Protein AF-A0A1Q6L3T1-F1 (afdb_monomer_lite)

Structure (mmCIF, N/CA/C/O backbone):
data_AF-A0A1Q6L3T1-F1
#
_entry.id   AF-A0A1Q6L3T1-F1
#
loop_
_atom_site.group_PDB
_atom_site.id
_atom_site.type_symbol
_atom_site.label_atom_id
_atom_site.label_alt_id
_atom_site.label_comp_id
_atom_site.label_asym_id
_atom_site.label_entity_id
_atom_site.label_seq_id
_atom_site.pdbx_PDB_ins_code
_atom_site.Cartn_x
_atom_site.Cartn_y
_atom_site.Cartn_z
_atom_site.occupancy
_atom_site.B_iso_or_equiv
_atom_site.auth_seq_id
_atom_site.auth_comp_id
_atom_site.auth_asym_id
_atom_site.auth_atom_id
_atom_site.pdbx_PDB_model_num
ATOM 1 N N . MET A 1 1 ? 13.552 17.377 24.261 1.00 39.97 1 MET A N 1
ATOM 2 C CA . MET A 1 1 ? 12.127 17.338 23.878 1.00 39.97 1 MET A CA 1
ATOM 3 C C . MET A 1 1 ? 11.742 15.889 23.651 1.00 39.97 1 MET A C 1
ATOM 5 O O . MET A 1 1 ? 12.349 15.270 22.791 1.00 39.97 1 MET A O 1
ATOM 9 N N . ASN A 1 2 ? 10.868 15.356 24.511 1.00 32.88 2 ASN A N 1
ATOM 10 C CA . ASN A 1 2 ? 9.898 14.275 24.272 1.00 32.88 2 ASN A CA 1
ATOM 11 C C . ASN A 1 2 ? 9.244 13.947 25.625 1.00 32.88 2 ASN A C 1
ATOM 13 O O . ASN A 1 2 ? 9.489 12.902 26.222 1.00 32.88 2 ASN A O 1
ATOM 17 N N . ASP A 1 3 ? 8.447 14.890 26.130 1.00 34.06 3 ASP A N 1
ATOM 18 C CA . ASP A 1 3 ? 7.514 14.618 27.222 1.00 34.06 3 ASP A CA 1
ATOM 19 C C . ASP A 1 3 ? 6.283 13.932 26.622 1.00 34.06 3 ASP A C 1
ATOM 21 O O . ASP A 1 3 ? 5.368 14.579 26.117 1.00 34.06 3 ASP A O 1
ATOM 25 N N . CYS A 1 4 ? 6.269 12.598 26.649 1.00 35.50 4 CYS A N 1
ATOM 26 C CA . CYS A 1 4 ? 5.048 11.818 26.461 1.00 35.50 4 CYS A CA 1
ATOM 27 C C . CYS A 1 4 ? 4.290 11.783 27.798 1.00 35.50 4 CYS A C 1
ATOM 29 O O . CYS A 1 4 ? 4.315 10.809 28.550 1.00 35.50 4 CYS A O 1
ATOM 31 N N . THR A 1 5 ? 3.661 12.899 28.153 1.00 49.66 5 THR A N 1
ATOM 32 C CA . THR A 1 5 ? 2.823 13.034 29.348 1.00 49.66 5 THR A CA 1
ATOM 33 C C . THR A 1 5 ? 1.388 12.616 29.036 1.00 49.66 5 THR A C 1
ATOM 35 O O . THR A 1 5 ? 0.494 13.447 28.923 1.00 49.66 5 THR A O 1
ATOM 38 N N . THR A 1 6 ? 1.138 11.309 28.923 1.00 50.22 6 THR A N 1
ATOM 39 C CA . THR A 1 6 ? -0.239 10.765 28.950 1.00 50.22 6 THR A CA 1
ATOM 40 C C . THR A 1 6 ? -0.422 9.522 29.826 1.00 50.22 6 THR A C 1
ATOM 42 O O . THR A 1 6 ? -1.515 8.968 29.864 1.00 50.22 6 THR A O 1
ATOM 45 N N . SER A 1 7 ? 0.564 9.113 30.634 1.00 56.00 7 SER A N 1
ATOM 46 C CA . SER A 1 7 ? 0.325 8.037 31.608 1.00 56.00 7 SER A CA 1
ATOM 47 C C . SER A 1 7 ? -0.492 8.546 32.810 1.00 56.00 7 SER A C 1
ATOM 49 O O . SER A 1 7 ? -0.133 9.519 33.480 1.00 56.00 7 SER A O 1
ATOM 51 N N . LYS A 1 8 ? -1.597 7.865 33.157 1.00 67.81 8 LYS A N 1
ATOM 52 C CA . LYS A 1 8 ? -2.432 8.190 34.345 1.00 67.81 8 LYS A CA 1
ATOM 53 C C . LYS A 1 8 ? -1.781 7.764 35.672 1.00 67.81 8 LYS A C 1
ATOM 55 O O . LYS A 1 8 ? -2.435 7.745 36.721 1.00 67.81 8 LYS A O 1
ATOM 60 N N . LEU A 1 9 ? -0.487 7.444 35.636 1.00 69.38 9 LEU A N 1
ATOM 61 C CA . LEU A 1 9 ? 0.320 6.974 36.761 1.00 69.38 9 LEU A CA 1
ATOM 62 C C . LEU A 1 9 ? 0.444 8.021 37.879 1.00 69.38 9 LEU A C 1
ATOM 64 O O . LEU A 1 9 ? 0.570 7.660 39.046 1.00 69.38 9 LEU A O 1
ATOM 68 N N . THR A 1 10 ? 0.295 9.310 37.562 1.00 61.75 10 THR A N 1
ATOM 69 C CA . THR A 1 10 ? 0.318 10.415 38.541 1.00 61.75 10 THR A CA 1
ATOM 70 C C . THR A 1 10 ? -0.796 10.341 39.593 1.00 61.75 10 THR A C 1
ATOM 72 O O . THR A 1 10 ? -0.673 10.943 40.655 1.00 61.75 10 THR A O 1
ATOM 75 N N . ARG A 1 11 ? -1.875 9.582 39.345 1.00 64.12 11 ARG A N 1
ATOM 76 C CA . ARG A 1 11 ? -3.012 9.407 40.273 1.00 64.12 11 ARG A CA 1
ATOM 77 C C . ARG A 1 11 ? -2.989 8.077 41.040 1.00 64.12 11 ARG A C 1
ATOM 79 O O . ARG A 1 11 ? -4.003 7.684 41.628 1.00 64.12 11 ARG A O 1
ATOM 86 N N . VAL A 1 12 ? -1.882 7.338 41.005 1.00 76.00 12 VAL A N 1
ATOM 87 C CA . VAL A 1 12 ? -1.786 6.001 41.608 1.00 76.00 12 VAL A CA 1
ATOM 88 C C . VAL A 1 12 ? -1.219 6.088 43.021 1.00 76.00 12 VAL A C 1
ATOM 90 O O . VAL A 1 12 ? -0.082 6.491 43.226 1.00 76.00 12 VAL A O 1
ATOM 93 N N . THR A 1 13 ? -2.012 5.672 44.010 1.00 81.44 13 THR A N 1
ATOM 94 C CA . THR A 1 13 ? -1.587 5.582 45.414 1.00 81.44 13 THR A CA 1
ATOM 95 C C . THR A 1 13 ? -1.329 4.134 45.821 1.00 81.44 13 THR A C 1
ATOM 97 O O . THR A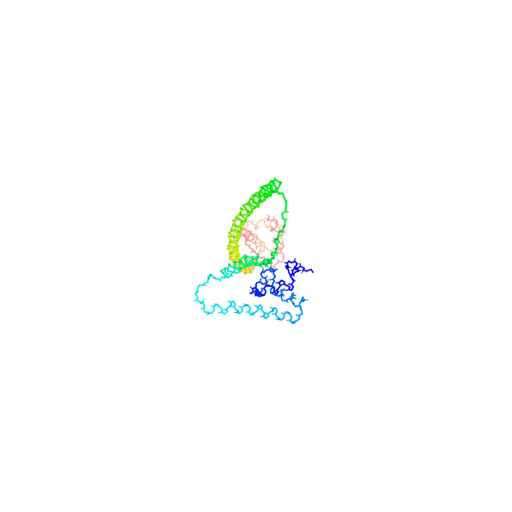 1 13 ? -1.941 3.206 45.283 1.00 81.44 13 THR A O 1
ATOM 100 N N . GLY A 1 14 ? -0.484 3.927 46.837 1.00 82.25 14 GLY A N 1
ATOM 101 C CA . GLY A 1 14 ? -0.230 2.595 47.398 1.00 82.25 14 GLY A CA 1
ATOM 102 C C . GLY A 1 14 ? -1.505 1.874 47.833 1.00 82.25 14 GLY A C 1
ATOM 103 O O . GLY A 1 14 ? -1.699 0.712 47.491 1.00 82.25 14 GLY A O 1
ATOM 104 N N . LYS A 1 15 ? -2.450 2.596 48.454 1.00 85.31 15 LYS A N 1
ATOM 105 C CA . LYS A 1 15 ? -3.770 2.058 48.823 1.00 85.31 15 LYS A CA 1
ATOM 106 C C . LYS A 1 15 ? -4.527 1.515 47.608 1.00 85.31 15 LYS A C 1
ATOM 108 O O . LYS A 1 15 ? -5.103 0.433 47.686 1.00 85.31 15 LYS A O 1
ATOM 113 N N . LYS A 1 16 ? -4.502 2.229 46.478 1.00 85.25 16 LYS A N 1
ATOM 114 C CA . LYS A 1 16 ? -5.166 1.806 45.237 1.00 85.25 16 LYS A CA 1
ATOM 115 C C . LYS A 1 16 ? -4.536 0.533 44.666 1.00 85.25 16 LYS A C 1
ATOM 117 O O . LYS A 1 16 ? -5.273 -0.364 44.262 1.00 85.25 16 LYS A O 1
ATOM 122 N N . ILE A 1 17 ? -3.205 0.426 44.685 1.00 88.75 17 ILE A N 1
ATOM 123 C CA . ILE A 1 17 ? -2.492 -0.789 44.261 1.00 88.75 17 ILE A CA 1
ATOM 124 C C . ILE A 1 17 ? -2.818 -1.962 45.190 1.00 88.75 17 ILE A C 1
ATOM 126 O O . ILE A 1 17 ? -3.236 -3.010 44.706 1.00 88.75 17 ILE A O 1
ATOM 130 N N . SER A 1 18 ? -2.718 -1.787 46.511 1.00 87.81 18 SER A N 1
ATOM 131 C CA . SER A 1 18 ? -3.000 -2.855 47.480 1.00 87.81 18 SER A CA 1
ATOM 132 C C . SER A 1 18 ? -4.433 -3.375 47.380 1.00 87.81 18 SER A C 1
ATOM 134 O O . SER A 1 18 ? -4.664 -4.579 47.428 1.00 87.81 18 SER A O 1
ATOM 136 N N . VAL A 1 19 ? -5.407 -2.477 47.219 1.00 88.81 19 VAL A N 1
ATOM 137 C CA . VAL A 1 19 ? -6.813 -2.852 47.038 1.00 88.81 19 VAL A CA 1
ATOM 138 C C . VAL A 1 19 ? -6.989 -3.661 45.749 1.00 88.81 19 VAL A C 1
ATOM 140 O O . VAL A 1 19 ? -7.585 -4.732 45.777 1.00 88.81 19 VAL A O 1
ATOM 143 N N . LYS A 1 20 ? -6.407 -3.216 44.632 1.00 90.12 20 LYS A N 1
ATOM 144 C CA . LYS A 1 20 ? -6.489 -3.931 43.349 1.00 90.12 20 LYS A CA 1
ATOM 145 C C . LYS A 1 20 ? -5.790 -5.294 43.367 1.00 90.12 20 LYS A C 1
ATOM 147 O O . LYS A 1 20 ? -6.338 -6.259 42.841 1.00 90.12 20 LYS A O 1
ATOM 152 N N . LEU A 1 21 ? -4.638 -5.412 44.030 1.00 91.50 21 LEU A N 1
ATOM 153 C CA . LEU A 1 21 ? -3.951 -6.695 44.225 1.00 91.50 21 LEU A CA 1
ATOM 154 C C . LEU A 1 21 ? -4.793 -7.687 45.034 1.00 91.50 21 LEU A C 1
ATOM 156 O O . LEU A 1 21 ? -4.869 -8.858 44.657 1.00 91.50 21 LEU A O 1
ATOM 160 N N . LYS A 1 22 ? -5.485 -7.224 46.088 1.00 88.50 22 LYS A N 1
ATOM 161 C CA . LYS A 1 22 ? -6.448 -8.050 46.842 1.00 88.50 22 LYS A CA 1
ATOM 162 C C . LYS A 1 22 ? -7.592 -8.555 45.959 1.00 88.50 22 LYS A C 1
ATOM 164 O O . LYS A 1 22 ? -8.031 -9.685 46.136 1.00 88.50 22 LYS A O 1
ATOM 169 N N . TYR A 1 23 ? -8.016 -7.760 44.977 1.00 83.00 23 TYR A N 1
ATOM 170 C CA . TYR A 1 23 ? -9.011 -8.144 43.968 1.00 83.00 23 TYR A CA 1
ATOM 171 C C . TYR A 1 23 ? -8.445 -8.980 42.807 1.00 83.00 23 TYR A C 1
ATOM 173 O O . TYR A 1 23 ? -9.116 -9.170 41.795 1.00 83.00 23 TYR A O 1
ATOM 181 N N . GLY A 1 24 ? -7.222 -9.501 42.922 1.00 88.12 24 GLY A N 1
ATOM 182 C CA . GLY A 1 24 ? -6.673 -10.423 41.931 1.00 88.12 24 GLY A CA 1
ATOM 183 C C . GLY A 1 24 ? -6.074 -9.749 40.696 1.00 88.12 24 GLY A C 1
ATOM 184 O O . GLY A 1 24 ? -5.924 -10.413 39.666 1.00 88.12 24 GLY A O 1
ATOM 185 N N . TYR A 1 25 ? -5.746 -8.453 40.760 1.00 91.00 25 TYR A N 1
ATOM 186 C CA . TYR A 1 25 ? -5.086 -7.772 39.645 1.00 91.00 25 TYR A CA 1
ATOM 187 C C . TYR A 1 25 ? -3.700 -8.362 39.378 1.00 91.00 25 TYR A C 1
ATOM 189 O O . TYR A 1 25 ? -2.929 -8.652 40.298 1.00 91.00 25 TYR A O 1
ATOM 197 N N . THR A 1 26 ? -3.406 -8.518 38.093 1.00 93.25 26 THR A N 1
ATOM 198 C CA . THR A 1 26 ? -2.096 -8.852 37.530 1.00 93.25 26 THR A CA 1
ATOM 199 C C . THR A 1 26 ? -1.415 -7.592 37.001 1.00 93.25 26 THR A C 1
ATOM 201 O O . THR A 1 26 ? -2.032 -6.528 36.928 1.00 93.25 26 THR A O 1
ATOM 204 N N . ILE A 1 27 ? -0.148 -7.703 36.598 1.00 89.75 27 ILE A N 1
ATOM 205 C CA . ILE A 1 27 ? 0.574 -6.590 35.966 1.00 89.75 27 ILE A CA 1
ATOM 206 C C . ILE A 1 27 ? -0.158 -6.100 34.707 1.00 89.75 27 ILE A C 1
ATOM 208 O O . ILE A 1 27 ? -0.346 -4.897 34.551 1.00 89.75 27 ILE A O 1
ATOM 212 N N . ASP A 1 28 ? -0.677 -7.010 33.881 1.00 88.25 28 ASP A N 1
ATOM 213 C CA . ASP A 1 28 ? -1.420 -6.664 32.660 1.00 88.25 28 ASP A CA 1
ATOM 214 C C . ASP A 1 28 ? -2.729 -5.911 32.951 1.00 88.25 28 ASP A C 1
ATOM 216 O O . ASP A 1 28 ? -3.162 -5.064 32.165 1.00 88.25 28 ASP A O 1
ATOM 220 N N . ASP A 1 29 ? -3.363 -6.198 34.093 1.00 90.12 29 ASP A N 1
ATOM 221 C CA . ASP A 1 29 ? -4.570 -5.494 34.533 1.00 90.12 29 ASP A CA 1
ATOM 222 C C . ASP A 1 29 ? -4.242 -4.046 34.942 1.00 90.12 29 ASP A C 1
ATOM 224 O O . ASP A 1 29 ? -5.009 -3.129 34.650 1.00 90.12 29 ASP A O 1
ATOM 228 N N . PHE A 1 30 ? -3.088 -3.819 35.578 1.00 90.19 30 PHE A N 1
ATOM 229 C CA . PHE A 1 30 ? -2.628 -2.475 35.940 1.00 90.19 30 PHE A CA 1
ATOM 230 C C . PHE A 1 30 ? -2.185 -1.649 34.731 1.00 90.19 30 PHE A C 1
ATOM 232 O O . PHE A 1 30 ? -2.569 -0.487 34.630 1.00 90.19 30 PHE A O 1
ATOM 239 N N . ILE A 1 31 ? -1.439 -2.257 33.807 1.00 88.81 31 ILE A N 1
ATOM 240 C CA . ILE A 1 31 ? -1.033 -1.655 32.525 1.00 88.81 31 ILE A CA 1
ATOM 241 C C . ILE A 1 31 ? -2.266 -1.127 31.784 1.00 88.81 31 ILE A C 1
ATOM 243 O O . ILE A 1 31 ? -2.305 0.030 31.371 1.00 88.81 31 ILE A O 1
ATOM 247 N N . ARG A 1 32 ? -3.318 -1.950 31.700 1.00 86.75 32 ARG A N 1
ATOM 248 C CA . ARG A 1 32 ? -4.580 -1.605 31.035 1.00 86.75 32 ARG A CA 1
ATOM 249 C C . ARG A 1 32 ? -5.375 -0.521 31.760 1.00 86.75 32 ARG A C 1
ATOM 251 O O . ARG A 1 32 ? -5.971 0.327 31.109 1.00 86.75 32 ARG A O 1
ATOM 258 N N . ASP A 1 33 ? -5.430 -0.566 33.089 1.00 86.00 33 ASP A N 1
ATOM 259 C CA . ASP A 1 33 ? -6.200 0.400 33.884 1.00 86.00 33 ASP A CA 1
ATOM 260 C C . ASP A 1 33 ? -5.548 1.788 33.929 1.00 86.00 33 ASP A C 1
ATOM 262 O O . ASP A 1 33 ? -6.247 2.802 34.000 1.00 86.00 33 ASP A O 1
ATOM 266 N N . PHE A 1 34 ? -4.215 1.841 33.888 1.00 85.50 34 PHE A N 1
ATOM 267 C CA . PHE A 1 34 ? -3.455 3.090 33.940 1.00 85.50 34 PHE A CA 1
ATOM 268 C C . PHE A 1 34 ? -3.005 3.611 32.581 1.00 85.50 34 PHE A C 1
ATOM 270 O O . PHE A 1 34 ? -2.439 4.704 32.541 1.00 85.50 34 PHE A O 1
ATOM 277 N N . ASP A 1 35 ? -3.317 2.877 31.511 1.00 83.38 35 ASP A N 1
ATOM 278 C CA . ASP A 1 35 ? -2.999 3.235 30.129 1.00 83.38 35 ASP A CA 1
ATOM 279 C C . ASP A 1 35 ? -1.508 3.569 29.981 1.00 83.38 35 ASP A C 1
ATOM 281 O O . ASP A 1 35 ? -1.106 4.688 29.674 1.00 83.38 35 ASP A O 1
ATOM 285 N N . CYS A 1 36 ? -0.675 2.602 30.362 1.00 83.62 36 CYS A N 1
ATOM 286 C CA . CYS A 1 36 ? 0.779 2.731 30.367 1.00 83.62 36 CYS A CA 1
ATOM 287 C C . CYS A 1 36 ? 1.423 1.434 29.895 1.00 83.62 36 CYS A C 1
ATOM 289 O O . CYS A 1 36 ? 0.805 0.372 29.942 1.00 83.62 36 CYS A O 1
ATOM 291 N N . THR A 1 37 ? 2.673 1.510 29.461 1.00 86.19 37 THR A N 1
ATOM 292 C CA . THR A 1 37 ? 3.472 0.330 29.121 1.00 86.19 37 THR A CA 1
ATOM 293 C C . THR A 1 37 ? 3.928 -0.414 30.377 1.00 86.19 37 THR A C 1
ATOM 295 O O . THR A 1 37 ? 3.929 0.115 31.495 1.00 86.19 37 THR A O 1
ATOM 298 N N . LYS A 1 38 ? 4.356 -1.669 30.205 1.00 85.56 38 LYS A N 1
ATOM 299 C CA . LYS A 1 38 ? 4.911 -2.467 31.304 1.00 85.56 38 LYS A CA 1
ATOM 300 C C . LYS A 1 38 ? 6.144 -1.791 31.895 1.00 85.56 38 LYS A C 1
ATOM 302 O O . LYS A 1 38 ? 6.285 -1.716 33.112 1.00 85.56 38 LYS A O 1
ATOM 307 N N . GLU A 1 39 ? 7.010 -1.270 31.040 1.00 84.94 39 GLU A N 1
ATOM 308 C CA . GLU A 1 39 ? 8.256 -0.606 31.405 1.00 84.94 39 GLU A CA 1
ATOM 309 C C . GLU A 1 39 ? 7.982 0.663 32.220 1.00 84.94 39 GLU A C 1
ATOM 311 O O . GLU A 1 39 ? 8.628 0.889 33.245 1.00 84.94 39 GLU A O 1
ATOM 316 N N . GLU A 1 40 ? 6.993 1.462 31.815 1.00 85.62 40 GLU A N 1
ATOM 317 C CA . GLU A 1 40 ? 6.557 2.651 32.556 1.00 85.62 40 GLU A CA 1
ATOM 318 C C . GLU A 1 40 ? 5.966 2.294 33.918 1.00 85.62 40 GLU A C 1
ATOM 320 O O . GLU A 1 40 ? 6.313 2.924 34.919 1.00 85.62 40 GLU A O 1
ATOM 325 N N . PHE A 1 41 ? 5.123 1.260 33.987 1.00 88.81 41 PHE A N 1
ATOM 326 C CA . PHE A 1 41 ? 4.536 0.813 35.248 1.00 88.81 41 PHE A CA 1
ATOM 327 C C . PHE A 1 41 ? 5.603 0.306 36.225 1.00 88.81 41 PHE A C 1
ATOM 329 O O . PHE A 1 41 ? 5.600 0.675 37.400 1.00 88.81 41 PHE A O 1
ATOM 336 N N . ILE A 1 42 ? 6.564 -0.490 35.750 1.00 88.31 42 ILE A N 1
ATOM 337 C CA . ILE A 1 42 ? 7.663 -0.994 36.581 1.00 88.31 42 ILE A CA 1
ATOM 338 C C . ILE A 1 42 ? 8.558 0.152 37.064 1.00 88.31 42 ILE A C 1
ATOM 340 O O . ILE A 1 42 ? 8.844 0.225 38.261 1.00 88.31 42 ILE A O 1
ATOM 344 N N . LYS A 1 43 ? 8.940 1.085 36.180 1.00 88.06 43 LYS A N 1
ATOM 345 C CA . LYS A 1 43 ? 9.704 2.285 36.566 1.00 88.06 43 LYS A CA 1
ATOM 346 C C . LYS A 1 43 ? 8.948 3.129 37.593 1.00 88.06 43 LYS A C 1
ATOM 348 O O . LYS A 1 43 ? 9.548 3.609 38.554 1.00 88.06 43 LYS A O 1
ATOM 353 N N . PHE A 1 44 ? 7.632 3.279 37.435 1.00 88.56 44 PHE A N 1
ATOM 354 C CA . PHE A 1 44 ? 6.787 3.968 38.407 1.00 88.56 44 PHE A CA 1
ATOM 355 C C . PHE A 1 44 ? 6.817 3.277 39.772 1.00 88.56 44 PHE A C 1
ATOM 357 O O . PHE A 1 44 ? 7.021 3.951 40.784 1.00 88.56 44 PHE A O 1
ATOM 364 N N . LEU A 1 45 ? 6.659 1.952 39.819 1.00 88.56 45 LEU A N 1
ATOM 365 C CA . LEU A 1 45 ? 6.675 1.224 41.085 1.00 88.56 45 LEU A CA 1
ATOM 366 C C . LEU A 1 45 ? 8.045 1.310 41.775 1.00 88.56 45 LEU A C 1
ATOM 368 O O . LEU A 1 45 ? 8.096 1.527 42.981 1.00 88.56 45 LEU A O 1
ATOM 372 N N . GLN A 1 46 ? 9.144 1.203 41.023 1.00 88.12 46 GLN A N 1
ATOM 373 C CA . GLN A 1 46 ? 10.504 1.347 41.559 1.00 88.12 46 GLN A CA 1
ATOM 374 C C . GLN A 1 46 ? 10.770 2.745 42.126 1.00 88.12 46 GLN A C 1
ATOM 376 O O . GLN A 1 46 ? 11.464 2.879 43.129 1.00 88.12 46 GLN A O 1
ATOM 381 N N . LYS A 1 47 ? 10.220 3.786 41.490 1.00 87.75 47 LYS A N 1
ATOM 382 C CA . LYS A 1 47 ? 10.410 5.180 41.907 1.00 87.75 47 LYS A CA 1
ATOM 383 C C . LYS A 1 47 ? 9.564 5.565 43.126 1.00 87.75 47 LYS A C 1
ATOM 385 O O . LYS A 1 47 ? 9.988 6.415 43.900 1.00 87.75 47 LYS A O 1
ATOM 390 N N . ASN A 1 48 ? 8.370 4.987 43.277 1.00 85.88 48 ASN A N 1
ATOM 391 C CA . ASN A 1 48 ? 7.374 5.444 44.259 1.00 85.88 48 ASN A CA 1
ATOM 392 C C . ASN A 1 48 ? 7.176 4.500 45.455 1.00 85.88 48 ASN A C 1
ATOM 394 O O . ASN A 1 48 ? 6.473 4.863 46.396 1.00 85.88 48 ASN A O 1
ATOM 398 N N . PHE A 1 49 ? 7.759 3.299 45.436 1.00 87.94 49 PHE A N 1
ATOM 399 C CA . PHE A 1 49 ? 7.630 2.322 46.516 1.00 87.94 49 PHE A CA 1
ATOM 400 C C . PHE A 1 49 ? 8.996 1.862 47.008 1.00 87.94 49 PHE A C 1
ATOM 402 O O . PHE A 1 49 ? 9.929 1.675 46.232 1.00 87.94 49 PHE A O 1
ATOM 409 N N . GLU A 1 50 ? 9.091 1.613 48.313 1.00 89.50 50 GLU A N 1
ATOM 410 C CA . GLU A 1 50 ? 10.267 0.984 48.905 1.00 89.50 50 GLU A CA 1
ATOM 411 C C . GLU A 1 50 ? 10.500 -0.407 48.292 1.00 89.50 50 GLU A C 1
ATOM 413 O O . GLU A 1 50 ? 9.546 -1.117 47.962 1.00 89.50 50 GLU A O 1
ATOM 418 N N . LYS A 1 51 ? 11.764 -0.832 48.174 1.00 86.75 51 LYS A N 1
ATOM 419 C CA . LYS A 1 51 ? 12.172 -2.091 47.525 1.00 86.75 51 LYS A CA 1
ATOM 420 C C . LYS A 1 51 ? 11.404 -3.317 48.044 1.00 86.75 51 LYS A C 1
ATOM 422 O O . LYS A 1 51 ? 11.026 -4.187 47.262 1.00 86.75 51 LYS A O 1
ATOM 427 N N . THR A 1 52 ? 11.139 -3.370 49.347 1.00 86.75 52 THR A N 1
ATOM 428 C CA . THR A 1 52 ? 10.340 -4.414 50.012 1.00 86.75 52 THR A CA 1
ATOM 429 C C . THR A 1 52 ? 8.889 -4.428 49.518 1.00 86.75 52 THR A C 1
ATOM 431 O O . THR A 1 52 ? 8.372 -5.473 49.116 1.00 86.75 52 THR A O 1
ATOM 434 N N . SER A 1 53 ? 8.248 -3.260 49.472 1.00 85.00 53 SER A N 1
ATOM 435 C CA . SER A 1 53 ? 6.874 -3.071 48.995 1.00 85.00 53 SER A CA 1
ATOM 436 C C . SER A 1 53 ? 6.741 -3.303 47.488 1.00 85.00 53 SER A C 1
ATOM 438 O O . SER A 1 53 ? 5.817 -3.987 47.056 1.00 85.00 53 SER A O 1
ATOM 440 N N . TYR A 1 54 ? 7.691 -2.806 46.694 1.00 89.19 54 TYR A N 1
ATOM 441 C CA . TYR A 1 54 ? 7.800 -3.056 45.256 1.00 89.19 54 TYR A CA 1
ATOM 442 C C . TYR A 1 54 ? 7.841 -4.560 44.948 1.00 89.19 54 TYR A C 1
ATOM 444 O O . TYR A 1 54 ? 7.019 -5.068 44.184 1.00 89.19 54 TYR A O 1
ATOM 452 N N . ASN A 1 55 ? 8.742 -5.294 45.607 1.00 89.00 55 ASN A N 1
ATOM 453 C CA . ASN A 1 55 ? 8.871 -6.737 45.415 1.00 89.00 55 ASN A CA 1
ATOM 454 C C . ASN A 1 55 ? 7.600 -7.484 45.833 1.00 89.00 55 ASN A C 1
ATOM 456 O O . ASN A 1 55 ? 7.184 -8.419 45.151 1.00 89.00 55 ASN A O 1
ATOM 460 N N . ARG A 1 56 ? 6.948 -7.053 46.920 1.00 90.44 56 ARG A N 1
ATOM 461 C CA . ARG A 1 56 ? 5.673 -7.628 47.363 1.00 90.44 56 ARG A CA 1
ATOM 462 C C . ARG A 1 56 ? 4.559 -7.414 46.339 1.00 90.44 56 ARG A C 1
ATOM 464 O O . ARG A 1 56 ? 3.824 -8.355 46.058 1.00 90.44 56 ARG A O 1
ATOM 471 N N . ILE A 1 57 ? 4.454 -6.211 45.773 1.00 91.19 57 ILE A N 1
ATOM 472 C CA . ILE A 1 57 ? 3.475 -5.874 44.729 1.00 91.19 57 ILE A CA 1
ATOM 473 C C . ILE A 1 57 ? 3.663 -6.783 43.512 1.00 91.19 57 ILE A C 1
ATOM 475 O O . ILE A 1 57 ? 2.693 -7.370 43.032 1.00 91.19 57 ILE A O 1
ATOM 479 N N . LEU A 1 58 ? 4.905 -6.958 43.049 1.00 91.88 58 LEU A N 1
ATOM 480 C CA . LEU A 1 58 ? 5.204 -7.855 41.932 1.00 91.88 58 LEU A CA 1
ATOM 481 C C . LEU A 1 58 ? 4.897 -9.316 42.265 1.00 91.88 58 LEU A C 1
ATOM 483 O O . LEU A 1 58 ? 4.273 -10.005 41.462 1.00 91.88 58 LEU A O 1
ATOM 487 N N . ALA A 1 59 ? 5.284 -9.785 43.452 1.00 90.94 59 ALA A N 1
ATOM 488 C CA . ALA A 1 59 ? 5.035 -11.157 43.878 1.00 90.94 59 ALA A CA 1
ATOM 489 C C . ALA A 1 59 ? 3.533 -11.464 44.016 1.00 90.94 59 ALA A C 1
ATOM 491 O O . ALA A 1 59 ? 3.089 -12.539 43.615 1.00 90.94 59 ALA A O 1
ATOM 492 N N . GLU A 1 60 ? 2.733 -10.534 44.550 1.00 92.12 60 GLU A N 1
ATOM 493 C CA . GLU A 1 60 ? 1.273 -10.677 44.623 1.00 92.12 60 GLU A CA 1
ATOM 494 C C . GLU A 1 60 ? 0.632 -10.646 43.230 1.00 92.12 60 GLU A C 1
ATOM 496 O O . GLU A 1 60 ? -0.211 -11.497 42.938 1.00 92.12 60 GLU A O 1
ATOM 501 N N . ALA A 1 61 ? 1.061 -9.741 42.346 1.00 91.31 61 ALA A N 1
ATOM 502 C CA . ALA A 1 61 ? 0.568 -9.680 40.970 1.00 91.31 61 ALA A CA 1
ATOM 503 C C . ALA A 1 61 ? 0.898 -10.962 40.183 1.00 91.31 61 ALA A C 1
ATOM 505 O O . ALA A 1 61 ? 0.046 -11.488 39.465 1.00 91.31 61 ALA A O 1
ATOM 506 N N . GLU A 1 62 ? 2.099 -11.508 40.369 1.00 91.00 62 GLU A N 1
ATOM 507 C CA . GLU A 1 62 ? 2.540 -12.767 39.764 1.00 91.00 62 GLU A CA 1
ATOM 508 C C . GLU A 1 62 ? 1.789 -13.970 40.351 1.00 91.00 62 GLU A C 1
ATOM 510 O O . GLU A 1 62 ? 1.356 -14.870 39.631 1.00 91.00 62 GLU A O 1
ATOM 515 N N . LYS A 1 63 ? 1.547 -13.979 41.668 1.00 91.88 63 LYS A N 1
ATOM 516 C CA . LYS A 1 63 ? 0.705 -14.993 42.319 1.00 91.88 63 LYS A CA 1
ATOM 517 C C . LYS A 1 63 ? -0.718 -14.963 41.761 1.00 91.88 63 LYS A C 1
ATOM 519 O O . LYS A 1 63 ? -1.302 -16.022 41.533 1.00 91.88 63 LYS A O 1
ATOM 524 N N . ASN A 1 64 ? -1.265 -13.776 41.511 1.00 92.25 64 ASN A N 1
ATOM 525 C CA . ASN A 1 64 ? -2.572 -13.604 40.882 1.00 92.25 64 ASN A CA 1
ATOM 526 C C . ASN A 1 64 ? -2.570 -14.089 39.426 1.00 92.25 64 ASN A C 1
ATOM 528 O O . ASN A 1 64 ? -3.503 -14.781 39.019 1.00 92.25 64 ASN A O 1
ATOM 532 N N . TYR A 1 65 ? -1.506 -13.811 38.670 1.00 90.62 65 TYR A N 1
ATOM 533 C CA . TYR A 1 65 ? -1.331 -14.302 37.302 1.00 90.62 65 TYR A CA 1
ATOM 534 C C . TYR A 1 65 ? -1.301 -15.835 37.255 1.00 90.62 65 TYR A C 1
ATOM 536 O O . TYR A 1 65 ? -2.068 -16.459 36.518 1.00 90.62 65 TYR A O 1
ATOM 544 N N . LYS A 1 66 ? -0.499 -16.460 38.125 1.00 87.69 66 LYS A N 1
ATOM 545 C CA . LYS A 1 66 ? -0.424 -17.921 38.256 1.00 87.69 66 LYS A CA 1
ATOM 546 C C . LYS A 1 66 ? -1.761 -18.530 38.666 1.00 87.69 66 LYS A C 1
ATOM 548 O O . LYS A 1 66 ? -2.173 -19.510 38.062 1.00 87.69 66 LYS A O 1
ATOM 553 N N . LYS A 1 67 ? -2.491 -17.940 39.619 1.00 87.00 67 LYS A N 1
ATOM 554 C CA . LYS A 1 67 ? -3.846 -18.401 39.984 1.00 87.00 67 LYS A CA 1
ATOM 555 C C . LYS A 1 67 ? -4.821 -18.329 38.804 1.00 87.00 67 LYS A C 1
ATOM 557 O O . LYS A 1 67 ? -5.577 -19.272 38.588 1.00 87.00 67 LYS A O 1
ATOM 562 N N . LYS A 1 68 ? -4.776 -17.250 38.011 1.00 82.62 68 LYS A N 1
ATOM 563 C CA . LYS A 1 68 ? -5.608 -17.097 36.804 1.00 82.62 68 LYS A CA 1
ATOM 564 C C . LYS A 1 68 ? -5.253 -18.113 35.709 1.00 82.62 68 LYS A C 1
ATOM 566 O O . LYS A 1 68 ? -6.145 -18.540 34.983 1.00 82.62 68 LYS A O 1
ATOM 571 N N . ASN A 1 69 ? -3.987 -18.521 35.592 1.00 73.00 69 ASN A N 1
ATOM 572 C CA . ASN A 1 69 ? -3.534 -19.444 34.544 1.00 73.00 69 ASN A CA 1
ATOM 573 C C . ASN A 1 69 ? -3.488 -20.926 34.960 1.00 73.00 69 ASN A C 1
ATOM 575 O O . ASN A 1 69 ? -3.691 -21.785 34.107 1.00 73.00 69 ASN A O 1
ATOM 579 N N . CYS A 1 70 ? -3.302 -21.269 36.238 1.00 61.47 70 CYS A N 1
ATOM 580 C CA . CYS A 1 70 ? -3.411 -22.657 36.708 1.00 61.47 70 CYS A CA 1
ATOM 581 C C . CYS A 1 70 ? -4.847 -23.184 36.573 1.00 61.47 70 CYS A C 1
ATOM 583 O O . CYS A 1 70 ? -5.033 -24.323 36.157 1.00 61.47 70 CYS A O 1
ATOM 585 N N . ASN A 1 71 ? -5.855 -22.328 36.775 1.00 53.88 71 ASN A N 1
ATOM 586 C CA . ASN A 1 71 ? -7.258 -22.670 36.516 1.00 53.88 71 ASN A CA 1
ATOM 587 C C . ASN A 1 71 ? -7.576 -22.891 35.021 1.00 53.88 71 ASN A C 1
ATOM 589 O O . ASN A 1 71 ? -8.645 -23.401 34.703 1.00 53.88 71 ASN A O 1
ATOM 593 N N . LYS A 1 72 ? -6.668 -22.540 34.095 1.00 48.94 72 LYS A N 1
ATOM 594 C CA . LYS A 1 72 ? -6.826 -22.831 32.659 1.00 48.94 72 LYS A CA 1
ATOM 595 C C . LYS A 1 72 ? -6.314 -24.218 32.260 1.00 48.94 72 LYS A C 1
ATOM 597 O O . LYS A 1 72 ? -6.762 -24.736 31.245 1.00 48.94 72 LYS A O 1
ATOM 602 N N . LYS A 1 73 ? -5.407 -24.844 33.026 1.00 41.50 73 LYS A N 1
ATOM 603 C CA . LYS A 1 73 ? -4.837 -26.162 32.667 1.00 41.50 73 LYS A CA 1
ATOM 604 C C . LYS A 1 73 ? -5.745 -27.354 33.000 1.00 41.50 73 LYS A C 1
ATOM 606 O O . LYS A 1 73 ? -5.568 -28.402 32.397 1.00 41.50 73 LYS A O 1
ATOM 611 N N . SER A 1 74 ? -6.732 -27.199 33.884 1.00 37.59 74 SER A N 1
ATOM 612 C CA . SER A 1 74 ? -7.760 -28.221 34.165 1.00 37.59 74 SER A CA 1
ATOM 613 C C . SER A 1 74 ? -9.083 -27.994 33.419 1.00 37.59 74 SER A C 1
ATOM 615 O O . SER A 1 74 ? -10.043 -28.721 33.640 1.00 37.59 74 SER A O 1
ATOM 617 N N . SER A 1 75 ? -9.146 -26.985 32.546 1.00 35.44 75 SER A N 1
ATOM 618 C CA . SER A 1 75 ? -10.355 -26.572 31.823 1.00 35.44 75 SER A CA 1
ATOM 619 C C . SER A 1 75 ? -10.017 -26.255 30.365 1.00 35.44 75 SER A C 1
ATOM 621 O O . SER A 1 75 ? -10.317 -25.176 29.853 1.00 35.44 75 SER A O 1
ATOM 623 N N . SER A 1 76 ? -9.362 -27.191 29.675 1.00 33.22 76 SER A N 1
ATOM 624 C CA . SER A 1 76 ? -9.297 -27.185 28.212 1.00 33.22 76 SER A CA 1
ATOM 625 C C . SER A 1 76 ? -10.654 -27.628 27.662 1.00 33.22 76 SER A C 1
ATOM 627 O O . SER A 1 76 ? -10.810 -28.785 27.302 1.00 33.22 76 SER A O 1
ATOM 629 N N . LEU A 1 77 ? -11.640 -26.735 27.731 1.00 35.59 77 LEU A N 1
ATOM 630 C CA . LEU A 1 77 ? -12.928 -26.682 27.027 1.00 35.59 77 LEU A CA 1
ATOM 631 C C . LEU A 1 77 ? -13.705 -25.533 27.706 1.00 35.59 77 LEU A C 1
ATOM 633 O O . LEU A 1 77 ? -13.782 -25.486 28.930 1.00 35.59 77 LEU A O 1
ATOM 637 N N . ILE A 1 78 ? -14.267 -24.614 26.912 1.00 33.41 78 ILE A N 1
ATOM 638 C CA . ILE A 1 78 ? -15.016 -23.396 27.307 1.00 33.41 78 ILE A CA 1
ATOM 639 C C . ILE A 1 78 ? -14.141 -22.141 27.546 1.00 33.41 78 ILE A C 1
ATOM 641 O O . ILE A 1 78 ? -13.832 -21.720 28.662 1.00 33.41 78 ILE A O 1
ATOM 645 N N . SER A 1 79 ? -13.804 -21.478 26.436 1.00 41.34 79 SER A N 1
ATOM 646 C CA . SER A 1 79 ? -13.371 -20.077 26.374 1.00 41.34 79 SER A CA 1
ATOM 647 C C . SER A 1 79 ? -14.587 -19.157 26.539 1.00 41.34 79 SER A C 1
ATOM 649 O O . SER A 1 79 ? -15.091 -18.630 25.554 1.00 41.34 79 SER A O 1
ATOM 651 N N . GLU A 1 80 ? -15.076 -18.972 27.768 1.00 34.97 80 GLU A N 1
ATOM 652 C CA . GLU A 1 80 ? -16.192 -18.045 28.023 1.00 34.97 80 GLU A CA 1
ATOM 653 C C . GLU A 1 80 ? -16.370 -17.680 29.512 1.00 34.97 80 GLU A C 1
ATOM 655 O O . GLU A 1 80 ? -17.480 -17.645 30.005 1.00 34.97 80 GLU A O 1
ATOM 660 N N . ASN A 1 81 ? -15.307 -17.436 30.297 1.00 36.84 81 ASN A N 1
ATOM 661 C CA . ASN A 1 81 ? -15.484 -17.249 31.756 1.00 36.84 81 ASN A CA 1
ATOM 662 C C . ASN A 1 81 ? -14.512 -16.265 32.445 1.00 36.84 81 ASN A C 1
ATOM 664 O O . ASN A 1 81 ? -13.935 -16.574 33.484 1.00 36.84 81 ASN A O 1
ATOM 668 N N . SER A 1 82 ? -14.352 -15.039 31.924 1.00 39.25 82 SER A N 1
ATOM 669 C CA . SER A 1 82 ? -13.797 -13.920 32.727 1.00 39.25 82 SER A CA 1
ATOM 670 C C . SER A 1 82 ? -14.824 -12.851 33.117 1.00 39.25 82 SER A C 1
ATOM 672 O O . SER A 1 82 ? -14.478 -11.930 33.847 1.00 39.25 82 SER A O 1
ATOM 674 N N . VAL A 1 83 ? -16.072 -12.967 32.647 1.00 41.47 83 VAL A N 1
ATOM 675 C CA . VAL A 1 83 ? -17.173 -12.037 32.966 1.00 41.47 83 VAL A CA 1
ATOM 676 C C . VAL A 1 83 ? -18.035 -12.575 34.121 1.00 41.47 83 VAL A C 1
ATOM 678 O O . VAL A 1 83 ? -18.520 -11.808 34.950 1.00 41.47 83 VAL A O 1
ATOM 681 N N . TYR A 1 84 ? -18.128 -13.902 34.276 1.00 38.44 84 TYR A N 1
ATOM 682 C CA . TYR A 1 84 ? -18.877 -14.537 35.369 1.00 38.44 84 TYR A CA 1
ATOM 683 C C . TYR A 1 84 ? -18.291 -14.265 36.764 1.00 38.44 84 TYR A C 1
ATOM 685 O O . TYR A 1 84 ? -19.035 -14.131 37.737 1.00 38.44 84 TYR A O 1
ATOM 693 N N . THR A 1 85 ? -16.968 -14.139 36.885 1.00 37.62 85 THR A N 1
ATOM 694 C CA . THR A 1 85 ? -16.302 -13.898 38.175 1.00 37.62 85 THR A CA 1
ATOM 695 C C . THR A 1 85 ? -16.484 -12.465 38.666 1.00 37.62 85 THR A C 1
ATOM 697 O O . THR A 1 85 ? -16.608 -12.254 39.869 1.00 37.62 85 THR A O 1
ATOM 700 N N . GLU A 1 86 ? -16.565 -11.491 37.756 1.00 39.12 86 GLU A N 1
ATOM 701 C CA . GLU A 1 86 ? -16.818 -10.083 38.087 1.00 39.12 86 GLU A CA 1
ATOM 702 C C . GLU A 1 86 ? -18.294 -9.864 38.464 1.00 39.12 86 GLU A C 1
ATOM 704 O O . GLU A 1 86 ? -18.592 -9.172 39.438 1.00 39.12 86 GLU A O 1
ATOM 709 N N . ASN A 1 87 ? -19.215 -10.560 37.786 1.00 40.00 87 ASN A N 1
ATOM 710 C CA . ASN A 1 87 ? -20.641 -10.542 38.116 1.00 40.00 87 ASN A CA 1
ATOM 711 C C . ASN A 1 87 ? -20.926 -11.176 39.492 1.00 40.00 87 ASN A C 1
ATOM 713 O O . ASN A 1 87 ? -21.703 -10.618 40.266 1.00 40.00 87 ASN A O 1
ATOM 717 N N . LYS A 1 88 ? -20.251 -12.274 39.871 1.00 38.50 88 LYS A N 1
ATOM 718 C CA . LYS A 1 88 ? -20.420 -12.887 41.206 1.00 38.50 88 LYS A CA 1
ATOM 719 C C . LYS A 1 88 ? -19.881 -11.999 42.337 1.00 38.50 88 LYS A C 1
ATOM 721 O O . LYS A 1 88 ? -20.530 -11.898 43.371 1.00 38.50 88 LYS A O 1
ATOM 726 N N . LEU A 1 89 ? -18.757 -11.308 42.117 1.00 41.91 89 LEU A N 1
ATOM 727 C CA . LEU A 1 89 ? -18.129 -10.424 43.111 1.00 41.91 89 LEU A CA 1
ATOM 728 C C . LEU A 1 89 ? -18.912 -9.121 43.333 1.00 41.91 89 LEU A C 1
ATOM 730 O O . LEU A 1 89 ? -19.005 -8.645 44.462 1.00 41.91 89 LEU A O 1
ATOM 734 N N . ILE A 1 90 ? -19.511 -8.554 42.282 1.00 44.34 90 ILE A N 1
ATOM 735 C CA . ILE A 1 90 ? -20.331 -7.341 42.406 1.00 44.34 90 ILE A CA 1
ATOM 736 C C . ILE A 1 90 ? -21.669 -7.659 43.086 1.00 44.34 90 ILE A C 1
ATOM 738 O O . ILE A 1 90 ? -22.119 -6.874 43.914 1.00 44.34 90 ILE A O 1
ATOM 742 N N . THR A 1 91 ? -22.270 -8.823 42.821 1.00 41.53 91 THR A N 1
ATOM 743 C CA . THR A 1 91 ? -23.518 -9.227 43.497 1.00 41.53 91 THR A CA 1
ATOM 744 C C . THR A 1 91 ? -23.299 -9.405 45.008 1.00 41.53 91 THR A C 1
ATOM 746 O O . THR A 1 91 ? -24.065 -8.870 45.801 1.00 41.53 91 THR A O 1
ATOM 749 N N . THR A 1 92 ? -22.185 -10.024 45.424 1.00 44.19 92 THR A N 1
ATOM 750 C CA . THR A 1 92 ? -21.859 -10.223 46.851 1.00 44.19 92 THR A CA 1
ATOM 751 C C . THR A 1 92 ? -21.535 -8.930 47.608 1.00 44.19 92 THR A C 1
ATOM 753 O O . THR A 1 92 ? -21.864 -8.816 48.781 1.00 44.19 92 THR A O 1
ATOM 756 N N . VAL A 1 93 ? -20.934 -7.926 46.955 1.00 44.53 93 VAL A N 1
ATOM 757 C CA . VAL A 1 93 ? -20.569 -6.650 47.611 1.00 44.53 93 VAL A CA 1
ATOM 758 C C . VAL A 1 93 ? -21.795 -5.779 47.920 1.00 44.53 93 VAL A C 1
ATOM 760 O O . VAL A 1 93 ? -21.745 -4.958 48.833 1.00 44.53 93 VAL A O 1
ATOM 763 N N . PHE A 1 94 ? -22.898 -5.946 47.184 1.00 43.66 94 PHE A N 1
ATOM 764 C CA . PHE A 1 94 ? -24.115 -5.154 47.388 1.00 43.66 94 PHE A CA 1
ATOM 765 C C . PHE A 1 94 ? -25.164 -5.824 48.287 1.00 43.66 94 PHE A C 1
ATOM 767 O O . PHE A 1 94 ? -26.013 -5.103 48.809 1.00 43.66 94 PHE A O 1
ATOM 774 N N . ASP A 1 95 ? -25.091 -7.141 48.499 1.00 36.97 95 ASP A N 1
ATOM 775 C CA . ASP A 1 95 ? -25.966 -7.863 49.437 1.00 36.97 95 ASP A CA 1
ATOM 776 C C . ASP A 1 95 ? -25.427 -7.838 50.885 1.00 36.97 95 ASP A C 1
ATOM 778 O O . ASP A 1 95 ? -26.212 -7.743 51.827 1.00 36.97 95 ASP A O 1
ATOM 782 N N . ASP A 1 96 ? -24.102 -7.780 51.088 1.00 36.72 96 ASP A N 1
ATOM 783 C CA . ASP A 1 96 ? -23.474 -7.675 52.426 1.00 36.72 96 ASP A CA 1
ATOM 784 C C . ASP A 1 96 ? -23.798 -6.363 53.173 1.00 36.72 96 ASP A C 1
ATOM 786 O O . ASP A 1 96 ? -23.625 -6.262 54.390 1.00 36.72 96 ASP A O 1
ATOM 790 N N . VAL A 1 97 ? -24.295 -5.343 52.465 1.00 37.47 97 VAL A N 1
ATOM 791 C CA . VAL A 1 97 ? -24.729 -4.069 53.064 1.00 37.47 97 VAL A CA 1
ATOM 792 C C . VAL A 1 97 ? -26.092 -4.206 53.762 1.00 37.47 97 VAL A C 1
ATOM 794 O O . VAL A 1 97 ? -26.418 -3.385 54.615 1.00 37.47 97 VAL A O 1
ATOM 797 N N . LEU A 1 98 ? -26.871 -5.257 53.470 1.00 37.91 98 LEU A N 1
ATOM 798 C CA . LEU A 1 98 ? -28.230 -5.426 53.997 1.00 37.91 98 LEU A CA 1
ATOM 799 C C . LEU A 1 98 ? -28.301 -6.108 55.381 1.00 37.91 98 LEU A C 1
ATOM 801 O O . LEU A 1 98 ? -29.334 -6.029 56.034 1.00 37.91 98 LEU A O 1
ATOM 805 N N . VAL A 1 99 ? -27.234 -6.772 55.846 1.00 38.56 99 VAL A N 1
ATOM 806 C CA . VAL A 1 99 ? -27.306 -7.695 57.006 1.00 38.56 99 VAL A CA 1
ATOM 807 C C . VAL A 1 99 ? -26.867 -7.061 58.341 1.00 38.56 99 VAL A C 1
ATOM 809 O O . VAL A 1 99 ? -27.089 -7.633 59.401 1.00 38.56 99 VAL A O 1
ATOM 812 N N . LYS A 1 100 ? -26.276 -5.857 58.349 1.00 35.34 100 LYS A N 1
ATOM 813 C CA . LYS A 1 100 ? -25.612 -5.299 59.552 1.00 35.34 100 LYS A CA 1
ATOM 814 C C . LYS A 1 100 ? -26.415 -4.324 60.428 1.00 35.34 100 LYS A C 1
ATOM 816 O O . LYS A 1 100 ? -25.829 -3.779 61.356 1.00 35.34 100 LYS A O 1
ATOM 821 N N . GLN A 1 101 ? -27.703 -4.077 60.179 1.00 38.59 101 GLN A N 1
ATOM 822 C CA . GLN A 1 101 ? -28.454 -3.024 60.900 1.00 38.59 101 GLN A CA 1
ATOM 823 C C . GLN A 1 101 ? -29.614 -3.497 61.791 1.00 38.59 101 GLN A C 1
ATOM 825 O O . GLN A 1 101 ? -30.452 -2.684 62.166 1.00 38.59 101 GLN A O 1
ATOM 830 N N . GLN A 1 102 ? -29.675 -4.770 62.185 1.00 35.12 102 GLN A N 1
ATOM 831 C CA . GLN A 1 102 ? -30.716 -5.236 63.111 1.00 35.12 102 GLN A CA 1
ATOM 832 C C . GLN A 1 102 ? -30.147 -6.109 64.224 1.00 35.12 102 GLN A C 1
ATOM 834 O O . GLN A 1 102 ? -30.199 -7.329 64.151 1.00 35.12 102 GLN A O 1
ATOM 839 N N . SER A 1 103 ? -29.627 -5.465 65.264 1.00 34.38 103 SER A N 1
ATOM 840 C CA . SER A 1 103 ? -29.681 -5.979 66.635 1.00 34.38 103 SER A CA 1
ATOM 841 C C . SER A 1 103 ? -29.082 -4.930 67.559 1.00 34.38 103 SER A C 1
ATOM 843 O O . SER A 1 103 ? -27.869 -4.756 67.539 1.00 34.38 103 SER A O 1
ATOM 845 N N . GLU A 1 104 ? -29.924 -4.229 68.315 1.00 32.94 104 GLU A N 1
ATOM 846 C CA . GLU A 1 104 ? -29.663 -3.824 69.703 1.00 32.94 104 GLU A CA 1
ATOM 847 C C . GLU A 1 104 ? -30.825 -2.956 70.200 1.00 32.94 104 GLU A C 1
ATOM 849 O O . GLU A 1 104 ? -30.871 -1.749 69.978 1.00 32.94 104 GLU A O 1
ATOM 854 N N . THR A 1 105 ? -31.754 -3.583 70.917 1.00 29.41 105 THR A N 1
ATOM 855 C CA . THR A 1 105 ? -32.490 -2.901 71.983 1.00 29.41 105 THR A CA 1
ATOM 856 C C . THR A 1 105 ? -32.697 -3.901 73.109 1.00 29.41 105 THR A C 1
ATOM 858 O O . THR A 1 105 ? -33.379 -4.910 72.944 1.00 29.41 105 THR A O 1
ATOM 861 N N . GLN A 1 106 ? -32.004 -3.650 74.219 1.00 31.53 106 GLN A N 1
ATOM 862 C CA . GLN A 1 106 ? -32.150 -4.376 75.472 1.00 31.53 106 GLN A CA 1
ATOM 863 C C . GLN A 1 106 ? -33.425 -3.926 76.182 1.00 31.53 106 GLN A C 1
ATOM 865 O O . GLN A 1 106 ? -33.666 -2.729 76.339 1.00 31.53 106 GLN A O 1
ATOM 870 N N . ASP A 1 107 ? -34.181 -4.913 76.648 1.00 33.25 107 ASP A N 1
ATOM 871 C CA . ASP A 1 107 ? -35.190 -4.767 77.685 1.00 33.25 107 ASP A CA 1
ATOM 872 C C . ASP A 1 107 ? -34.560 -4.265 78.988 1.00 33.25 107 ASP A C 1
ATOM 874 O O . ASP A 1 107 ? -33.505 -4.746 79.411 1.00 33.25 107 ASP A O 1
ATOM 878 N N . ASN A 1 108 ? -35.261 -3.366 79.676 1.00 31.42 108 ASN A N 1
ATOM 879 C CA . ASN A 1 108 ? -35.229 -3.361 81.130 1.00 31.42 108 ASN A CA 1
ATOM 880 C C . ASN A 1 108 ? -36.581 -2.907 81.688 1.00 31.42 108 ASN A C 1
ATOM 882 O O . ASN A 1 108 ? -37.044 -1.793 81.448 1.00 31.42 108 ASN A O 1
ATOM 886 N N . VAL A 1 109 ? -37.197 -3.828 82.421 1.00 36.22 109 VAL A N 1
ATOM 887 C CA . VAL A 1 109 ? -38.424 -3.678 83.200 1.00 36.22 109 VAL A CA 1
ATOM 888 C C . VAL A 1 109 ? -38.056 -3.166 84.590 1.00 36.22 109 VAL A C 1
ATOM 890 O O . VAL A 1 109 ? -37.074 -3.622 85.171 1.00 36.22 109 VAL A O 1
ATOM 893 N N . SER A 1 110 ? -38.873 -2.284 85.162 1.00 31.47 110 SER A N 1
ATOM 894 C CA . SER A 1 110 ? -39.088 -2.210 86.613 1.00 31.47 110 SER A CA 1
ATOM 895 C C . SER A 1 110 ? -40.468 -1.622 86.889 1.00 31.47 110 SER A C 1
ATOM 897 O O . SER A 1 110 ? -40.812 -0.547 86.400 1.00 31.47 110 SER A O 1
ATOM 899 N N . GLU A 1 111 ? -41.254 -2.400 87.626 1.00 39.16 111 GLU A N 1
ATOM 900 C CA . GLU A 1 111 ? -42.553 -2.057 88.196 1.00 39.16 111 GLU A CA 1
ATOM 901 C C . GLU A 1 111 ? -42.400 -1.082 89.372 1.00 39.16 111 GLU A C 1
ATOM 903 O O . GLU A 1 111 ? -41.426 -1.178 90.111 1.00 39.16 111 GLU A O 1
ATOM 908 N N . GLU A 1 112 ? -43.396 -0.214 89.583 1.00 31.27 112 GLU A N 1
ATOM 909 C CA . GLU A 1 112 ? -44.076 -0.047 90.882 1.00 31.27 112 GLU A CA 1
ATOM 910 C C . GLU A 1 112 ? -45.332 0.848 90.731 1.00 31.27 112 GLU A C 1
ATOM 912 O O . GLU A 1 112 ? -45.311 1.909 90.106 1.00 31.27 112 GLU A O 1
ATOM 917 N N . GLN A 1 113 ? -46.452 0.367 91.276 1.00 35.56 113 GLN A N 1
ATOM 918 C CA . GLN A 1 113 ? -47.775 1.007 91.416 1.00 35.56 113 GLN A CA 1
ATOM 919 C C . GLN A 1 113 ? -47.941 1.574 92.860 1.00 35.56 113 GLN A C 1
ATOM 921 O O . GLN A 1 113 ? -47.093 1.296 93.702 1.00 35.56 113 GLN A O 1
ATOM 926 N N . PRO A 1 114 ? -49.091 2.157 93.273 1.00 53.53 114 PRO A N 1
ATOM 927 C CA . PRO A 1 114 ? -49.790 3.347 92.771 1.00 53.53 114 PRO A CA 1
ATOM 928 C C . PRO A 1 114 ? -50.194 4.287 93.949 1.00 53.53 114 PRO A C 1
ATOM 930 O O . PRO A 1 114 ? -50.040 3.942 95.118 1.00 53.53 114 PRO A O 1
ATOM 933 N N . SER A 1 115 ? -50.828 5.436 93.686 1.00 32.66 115 SER A N 1
ATOM 934 C CA . SER A 1 115 ? -51.798 5.996 94.651 1.00 32.66 115 SER A CA 1
ATOM 935 C C . SER A 1 115 ? -52.798 6.942 93.986 1.00 32.66 115 SER A C 1
ATOM 937 O O . SER A 1 115 ? -52.424 7.864 93.263 1.00 32.66 115 SER A O 1
ATOM 939 N N . GLU A 1 116 ? -54.071 6.657 94.252 1.00 43.41 116 GLU A N 1
ATOM 940 C CA . GLU A 1 116 ? -55.307 7.255 93.746 1.00 43.41 116 GLU A CA 1
ATOM 941 C C . GLU A 1 116 ? -55.455 8.741 94.085 1.00 43.41 116 GLU A C 1
ATOM 943 O O . GLU A 1 116 ? -55.176 9.133 95.211 1.00 43.41 116 GLU A O 1
ATOM 948 N N . THR A 1 117 ? -55.996 9.541 93.157 1.00 39.44 117 THR A N 1
ATOM 949 C CA . THR A 1 117 ? -57.157 10.441 93.353 1.00 39.44 117 THR A CA 1
ATOM 950 C C . THR A 1 117 ? -57.549 11.023 91.977 1.00 39.44 117 THR A C 1
ATOM 952 O O . THR A 1 117 ? -56.668 11.429 91.230 1.00 39.44 117 THR A O 1
ATOM 955 N N . GLN A 1 118 ? -58.855 11.150 91.693 1.00 42.47 118 GLN A N 1
ATOM 956 C CA . GLN A 1 118 ? -59.511 11.850 90.557 1.00 42.47 118 GLN A CA 1
ATOM 957 C C . GLN A 1 118 ? -59.980 10.966 89.381 1.00 42.47 118 GLN A C 1
ATOM 959 O O . GLN A 1 118 ? -59.262 10.695 88.424 1.00 42.47 118 GLN A O 1
ATOM 964 N N . LEU A 1 119 ? -61.255 10.566 89.441 1.00 48.44 119 LEU A N 1
ATOM 965 C CA . LEU A 1 119 ? -61.924 9.626 88.526 1.00 48.44 119 LEU A CA 1
ATOM 966 C C . LEU A 1 119 ? -62.767 10.287 87.413 1.00 48.44 119 LEU A C 1
ATOM 968 O O . LEU A 1 119 ? -63.544 9.606 86.755 1.00 48.44 119 LEU A O 1
ATOM 972 N N . THR A 1 120 ? -62.637 11.595 87.166 1.00 50.91 120 THR A N 1
ATOM 973 C CA . THR A 1 120 ? -63.379 12.269 86.071 1.00 50.91 120 THR A CA 1
ATOM 974 C C . THR A 1 120 ? -62.528 13.162 85.164 1.00 50.91 120 THR A C 1
ATOM 976 O O . THR A 1 120 ? -62.907 13.385 84.020 1.00 50.91 120 THR A O 1
ATOM 979 N N . SER A 1 121 ? -61.356 13.621 85.609 1.00 53.50 121 SER A N 1
ATOM 980 C CA . SER A 1 121 ? -60.378 14.362 84.790 1.00 53.50 121 SER A CA 1
ATOM 981 C C . SER A 1 121 ? -59.356 13.449 84.096 1.00 53.50 121 SER A C 1
ATOM 983 O O . SER A 1 121 ? -58.854 13.787 83.030 1.00 53.50 121 SER A O 1
ATOM 985 N N . SER A 1 122 ? -59.076 12.277 84.669 1.00 56.53 122 SER A N 1
ATOM 986 C CA . SER A 1 122 ? -58.104 11.289 84.174 1.00 56.53 122 SER A CA 1
ATOM 987 C C . SER A 1 122 ? -58.534 10.611 82.870 1.00 56.53 122 SER A C 1
ATOM 989 O O . SER A 1 122 ? -57.720 10.474 81.961 1.00 56.53 122 SER A O 1
ATOM 991 N N . SER A 1 123 ? -59.821 10.278 82.732 1.00 60.06 123 SER A N 1
ATOM 992 C CA . SER A 1 123 ? -60.368 9.634 81.527 1.00 60.06 123 SER A CA 1
ATOM 993 C C . SER A 1 123 ? -60.232 10.498 80.268 1.00 60.06 123 SER A C 1
ATOM 995 O O . SER A 1 123 ? -59.963 9.965 79.199 1.00 60.06 123 SER A O 1
ATOM 997 N N . LEU A 1 124 ? -60.388 11.824 80.380 1.00 65.25 124 LEU A N 1
ATOM 998 C CA . LEU A 1 124 ? -60.241 12.744 79.241 1.00 65.25 124 LEU A CA 1
ATOM 999 C C . LEU A 1 124 ? -58.771 12.899 78.818 1.00 65.25 124 LEU A C 1
ATOM 1001 O O . LEU A 1 124 ? -58.479 12.997 77.629 1.00 65.25 124 LEU A O 1
ATOM 1005 N N . ILE A 1 125 ? -57.844 12.868 79.781 1.00 76.88 125 ILE A N 1
ATOM 1006 C CA . ILE A 1 125 ? -56.395 12.946 79.536 1.00 76.88 125 ILE A CA 1
ATOM 1007 C C . ILE A 1 125 ? -55.887 11.664 78.857 1.00 76.88 125 ILE A C 1
ATOM 1009 O O . ILE A 1 125 ? -55.045 11.720 77.960 1.00 76.88 125 ILE A 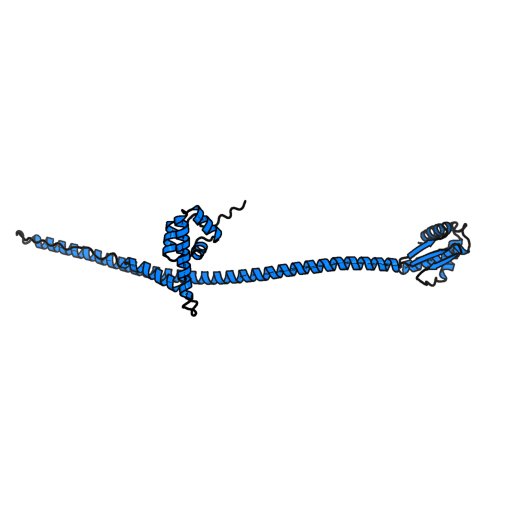O 1
ATOM 1013 N N . GLU A 1 126 ? -56.396 10.499 79.260 1.00 79.00 126 GLU A N 1
ATOM 1014 C CA . GLU A 1 126 ? -56.062 9.220 78.622 1.00 79.00 126 GLU A CA 1
ATOM 1015 C C . GLU A 1 126 ? -56.608 9.122 77.193 1.00 79.00 126 GLU A C 1
ATOM 1017 O O . GLU A 1 126 ? -55.926 8.598 76.310 1.00 79.00 126 GLU A O 1
ATOM 1022 N N . GLU A 1 127 ? -57.795 9.671 76.940 1.00 80.94 127 GLU A N 1
ATOM 1023 C CA . GLU A 1 127 ? -58.418 9.686 75.616 1.00 80.94 127 GLU A CA 1
ATOM 1024 C C . GLU A 1 127 ? -57.696 10.642 74.648 1.00 80.94 127 GLU A C 1
ATOM 1026 O O . GLU A 1 127 ? -57.416 10.273 73.505 1.00 80.94 127 GLU A O 1
ATOM 1031 N N . GLU A 1 128 ? -57.271 11.818 75.125 1.00 86.38 128 GLU A N 1
ATOM 1032 C CA . GLU A 1 128 ? -56.405 12.740 74.375 1.00 86.38 128 GLU A CA 1
ATOM 1033 C C . GLU A 1 128 ? -55.032 12.113 74.075 1.00 86.38 128 GLU A C 1
ATOM 1035 O O . GLU A 1 128 ? -54.533 12.185 72.949 1.00 86.38 128 GLU A O 1
ATOM 1040 N N . ARG A 1 129 ? -54.434 11.412 75.048 1.00 90.50 129 ARG A N 1
ATOM 1041 C CA . ARG A 1 129 ? -53.169 10.686 74.856 1.00 90.50 129 ARG A CA 1
ATOM 1042 C C . ARG A 1 129 ? -53.299 9.564 73.828 1.00 90.50 129 ARG A C 1
ATOM 1044 O O . ARG A 1 129 ? -52.406 9.389 73.001 1.00 90.50 129 ARG A O 1
ATOM 1051 N N . LEU A 1 130 ? -54.398 8.813 73.860 1.00 89.69 130 LEU A N 1
ATOM 1052 C CA . LEU A 1 130 ? -54.680 7.769 72.879 1.00 89.69 130 LEU A CA 1
ATOM 1053 C C . LEU A 1 130 ? -54.844 8.355 71.472 1.00 89.69 130 LEU A C 1
ATOM 1055 O O . LEU A 1 130 ? -54.354 7.765 70.510 1.00 89.69 130 LEU A O 1
ATOM 1059 N N . GLN A 1 131 ? -55.510 9.504 71.345 1.00 91.94 131 GLN A N 1
ATOM 1060 C CA . GLN A 1 131 ? -55.679 10.174 70.060 1.00 91.94 131 GLN A CA 1
ATOM 1061 C C . GLN A 1 131 ? -54.338 10.679 69.508 1.00 91.94 131 GLN A C 1
ATOM 1063 O O . GLN A 1 131 ? -54.018 10.387 68.358 1.00 91.94 131 GLN A O 1
ATOM 1068 N N . ASN A 1 132 ? -53.504 11.302 70.346 1.00 93.19 132 ASN A N 1
ATOM 1069 C CA . ASN A 1 132 ? -52.153 11.725 69.964 1.00 93.19 132 ASN A CA 1
ATOM 1070 C C . ASN A 1 132 ? -51.288 10.546 69.488 1.00 93.19 132 ASN A C 1
ATOM 1072 O O . ASN A 1 132 ? -50.612 10.653 68.468 1.00 93.19 132 ASN A O 1
ATOM 1076 N N . LEU A 1 133 ? -51.353 9.397 70.173 1.00 94.69 133 LEU A N 1
ATOM 1077 C CA . LEU A 1 133 ? -50.637 8.186 69.756 1.00 94.69 133 LEU A CA 1
ATOM 1078 C C . LEU A 1 133 ? -51.158 7.622 68.428 1.00 94.69 133 LEU A C 1
ATOM 1080 O O . LEU A 1 133 ? -50.364 7.152 67.617 1.00 94.69 133 LEU A O 1
ATOM 1084 N N . LYS A 1 134 ? -52.473 7.670 68.179 1.00 93.50 134 LYS A N 1
ATOM 1085 C CA . LYS A 1 134 ? -53.054 7.262 66.888 1.00 93.50 134 LYS A CA 1
ATOM 1086 C C . LYS A 1 134 ? -52.616 8.184 65.750 1.00 93.50 134 LYS A C 1
ATOM 1088 O O . LYS A 1 134 ? -52.342 7.700 64.654 1.00 93.50 134 LYS A O 1
ATOM 1093 N N . ASP A 1 135 ? -52.533 9.486 66.003 1.00 94.50 135 ASP A N 1
ATOM 1094 C CA . ASP A 1 135 ? -52.087 10.458 65.006 1.00 94.50 135 ASP A CA 1
ATOM 1095 C C . ASP A 1 135 ? -50.582 10.319 64.720 1.00 94.50 135 ASP A C 1
ATOM 1097 O O . ASP A 1 135 ? -50.175 10.319 63.556 1.00 94.50 135 ASP A O 1
ATOM 1101 N N . GLU A 1 136 ? -49.759 10.100 65.751 1.00 94.94 136 GLU A N 1
ATOM 1102 C CA . GLU A 1 136 ? -48.327 9.806 65.607 1.00 94.94 136 GLU A CA 1
ATOM 1103 C C . GLU A 1 136 ? -48.091 8.495 64.843 1.00 94.94 136 GLU A C 1
ATOM 1105 O O . GLU A 1 136 ? -47.279 8.437 63.917 1.00 94.94 136 GLU A O 1
ATOM 1110 N N . GLU A 1 137 ? -48.855 7.450 65.162 1.00 95.12 137 GLU A N 1
ATOM 1111 C CA . GLU A 1 137 ? -48.794 6.168 64.468 1.00 95.12 137 GLU A CA 1
ATOM 1112 C C . GLU A 1 137 ? -49.165 6.296 62.987 1.00 95.12 137 GLU A C 1
ATOM 1114 O O . GLU A 1 137 ? -48.468 5.753 62.124 1.00 95.12 137 GLU A O 1
ATOM 1119 N N . LYS A 1 138 ? -50.195 7.087 62.675 1.00 95.94 138 LYS A N 1
ATOM 1120 C CA . LYS A 1 138 ? -50.585 7.368 61.296 1.00 95.94 138 LYS A CA 1
ATOM 1121 C C . LYS A 1 138 ? -49.474 8.097 60.534 1.00 95.94 138 LYS A C 1
ATOM 1123 O O . LYS A 1 138 ? -49.140 7.690 59.422 1.00 95.94 138 LYS A O 1
ATOM 1128 N N . ILE A 1 139 ? -48.858 9.119 61.137 1.00 96.25 139 ILE A N 1
ATOM 1129 C CA . ILE A 1 139 ? -47.722 9.847 60.542 1.00 96.25 139 ILE A CA 1
ATOM 1130 C C . ILE A 1 139 ? -46.554 8.893 60.261 1.00 96.25 139 ILE A C 1
ATOM 1132 O O . ILE A 1 139 ? -45.959 8.940 59.180 1.00 96.25 139 ILE A O 1
ATOM 1136 N N . LEU A 1 140 ? -46.240 8.000 61.204 1.00 96.00 140 LEU A N 1
ATOM 1137 C CA . LEU A 1 140 ? -45.182 7.004 61.037 1.00 96.00 140 LEU A CA 1
ATOM 1138 C C . LEU A 1 140 ? -45.506 6.010 59.917 1.00 96.00 140 LEU A C 1
ATOM 1140 O O . LEU A 1 140 ? -44.645 5.757 59.073 1.00 96.00 140 LEU A O 1
ATOM 1144 N N . ARG A 1 141 ? -46.737 5.482 59.859 1.00 96.19 141 ARG A N 1
ATOM 1145 C CA . ARG A 1 141 ? -47.177 4.579 58.781 1.00 96.19 141 ARG A CA 1
ATOM 1146 C C . ARG A 1 141 ? -47.039 5.238 57.411 1.00 96.19 141 ARG A C 1
ATOM 1148 O O . ARG A 1 141 ? -46.455 4.640 56.508 1.00 96.19 141 ARG A O 1
ATOM 1155 N N . ASP A 1 142 ? -47.518 6.470 57.265 1.00 96.00 142 ASP A N 1
ATOM 1156 C CA . ASP A 1 142 ? -47.436 7.213 56.004 1.00 96.00 142 ASP A CA 1
ATOM 1157 C C . ASP A 1 142 ? -45.970 7.474 55.605 1.00 96.00 142 ASP A C 1
ATOM 1159 O O . ASP A 1 142 ? -45.588 7.314 54.438 1.00 96.00 142 ASP A O 1
ATOM 1163 N N . GLY A 1 143 ? -45.115 7.793 56.584 1.00 97.00 143 GLY A N 1
ATOM 1164 C CA . GLY A 1 143 ? -43.672 7.939 56.398 1.00 97.00 143 GLY A CA 1
ATOM 1165 C C . GLY A 1 143 ? -42.992 6.654 55.911 1.00 97.00 143 GLY A C 1
ATOM 1166 O O . GLY A 1 143 ? -42.189 6.701 54.971 1.00 97.00 143 GLY A O 1
ATOM 1167 N N . ILE A 1 144 ? -43.346 5.504 56.495 1.00 96.44 144 ILE A N 1
ATOM 1168 C CA . ILE A 1 144 ? -42.832 4.184 56.096 1.00 96.44 144 ILE A CA 1
ATOM 1169 C C . ILE A 1 144 ? -43.252 3.862 54.662 1.00 96.44 144 ILE A C 1
ATOM 1171 O O . ILE A 1 144 ? -42.389 3.579 53.833 1.00 96.44 144 ILE A O 1
ATOM 1175 N N . ILE A 1 145 ? -44.539 3.993 54.328 1.00 95.56 145 ILE A N 1
ATOM 1176 C CA . ILE A 1 145 ? -45.058 3.703 52.980 1.00 95.56 145 ILE A CA 1
ATOM 1177 C C . ILE A 1 145 ? -44.357 4.571 51.923 1.00 95.56 145 ILE A C 1
ATOM 1179 O O . ILE A 1 145 ? -43.980 4.093 50.847 1.00 95.56 145 ILE A O 1
ATOM 1183 N N . SER A 1 146 ? -44.145 5.856 52.221 1.00 96.50 146 SER A N 1
ATOM 1184 C CA . SER A 1 146 ? -43.418 6.770 51.336 1.00 96.50 146 SER A CA 1
ATOM 1185 C C . SER A 1 146 ? -41.980 6.296 51.085 1.00 96.50 146 SER A C 1
ATOM 1187 O O . SER A 1 146 ? -41.535 6.206 49.934 1.00 96.50 146 SER A O 1
ATOM 1189 N N . LYS A 1 147 ? -41.264 5.903 52.146 1.00 96.56 147 LYS A N 1
ATOM 1190 C CA . LYS A 1 147 ? -39.882 5.413 52.050 1.00 96.56 147 LYS A CA 1
ATOM 1191 C C . LYS A 1 147 ? -39.767 4.047 51.379 1.00 96.56 147 LYS A C 1
ATOM 1193 O O . LYS A 1 147 ? -38.830 3.835 50.609 1.00 96.56 147 LYS A O 1
ATOM 1198 N N . GLU A 1 148 ? -40.720 3.148 51.588 1.00 95.25 148 GLU A N 1
ATOM 1199 C CA . GLU A 1 148 ? -40.784 1.860 50.892 1.00 95.25 148 GLU A CA 1
ATOM 1200 C C . GLU A 1 148 ? -40.956 2.045 49.379 1.00 95.25 148 GLU A C 1
ATOM 1202 O O . GLU A 1 148 ? -40.276 1.387 48.581 1.00 95.25 148 GLU A O 1
ATOM 1207 N N . ASN A 1 149 ? -41.802 2.994 48.967 1.00 95.44 149 ASN A N 1
ATOM 1208 C CA . ASN A 1 149 ? -41.964 3.351 47.559 1.00 95.44 149 ASN A CA 1
ATOM 1209 C C . ASN A 1 149 ? -40.684 3.959 46.967 1.00 95.44 149 ASN A C 1
ATOM 1211 O O . ASN A 1 149 ? -40.271 3.578 45.866 1.00 95.44 149 ASN A O 1
ATOM 1215 N N . GLU A 1 150 ? -40.018 4.859 47.695 1.00 97.31 150 GLU A N 1
ATOM 1216 C CA . GLU A 1 150 ? -38.723 5.417 47.289 1.00 97.31 150 GLU A CA 1
ATOM 1217 C C . GLU A 1 150 ? -37.678 4.305 47.099 1.00 97.31 150 GLU A C 1
ATOM 1219 O O . GLU A 1 150 ? -37.024 4.224 46.055 1.00 97.31 150 GLU A O 1
ATOM 1224 N N . HIS A 1 151 ? -37.581 3.383 48.056 1.00 94.81 151 HIS A N 1
ATOM 1225 C CA . HIS A 1 151 ? -36.667 2.247 48.000 1.00 94.81 151 HIS A CA 1
ATOM 1226 C C . HIS A 1 151 ? -36.945 1.333 46.796 1.00 94.81 151 HIS A C 1
ATOM 1228 O O . HIS A 1 151 ? -36.024 0.976 46.052 1.00 94.81 151 HIS A O 1
ATOM 1234 N N . LYS A 1 152 ? -38.217 1.010 46.530 1.00 95.94 152 LYS A N 1
ATOM 1235 C CA . LYS A 1 152 ? -38.626 0.220 45.357 1.00 95.94 152 LYS A CA 1
ATOM 1236 C C . LYS A 1 152 ? -38.202 0.891 44.046 1.00 95.94 152 LYS A C 1
ATOM 1238 O O . LYS A 1 152 ? -37.661 0.224 43.156 1.00 95.94 152 LYS A O 1
ATOM 1243 N N . ASN A 1 153 ? -38.380 2.208 43.942 1.00 97.00 153 ASN A N 1
ATOM 1244 C CA . ASN A 1 153 ? -37.967 2.989 42.776 1.00 97.00 153 ASN A CA 1
ATOM 1245 C C . ASN A 1 153 ? -36.440 3.007 42.606 1.00 97.00 153 ASN A C 1
ATOM 1247 O O . ASN A 1 153 ? -35.935 2.823 41.492 1.00 97.00 153 ASN A O 1
ATOM 1251 N N . LEU A 1 154 ? -35.688 3.157 43.700 1.00 96.38 154 LEU A N 1
ATOM 1252 C CA . LEU A 1 154 ? -34.224 3.099 43.684 1.00 96.38 154 LEU A CA 1
ATOM 1253 C C . LEU A 1 154 ? -33.710 1.725 43.232 1.00 96.38 154 LEU A C 1
ATOM 1255 O O . LEU A 1 154 ? -32.804 1.659 42.396 1.00 96.38 154 LEU A O 1
ATOM 1259 N N . ILE A 1 155 ? -34.323 0.627 43.688 1.00 93.88 155 ILE A N 1
ATOM 1260 C CA . ILE A 1 155 ? -33.986 -0.731 43.229 1.00 93.88 155 ILE A CA 1
ATOM 1261 C C . ILE A 1 155 ? -34.235 -0.882 41.725 1.00 93.88 155 ILE A C 1
ATOM 1263 O O . ILE A 1 155 ? -33.388 -1.430 41.010 1.00 93.88 155 ILE A O 1
ATOM 1267 N N . ALA A 1 156 ? -35.377 -0.401 41.226 1.00 95.12 156 ALA A N 1
ATOM 1268 C CA . ALA A 1 156 ? -35.702 -0.466 39.804 1.00 95.12 156 ALA A CA 1
ATOM 1269 C C . ALA A 1 156 ? -34.678 0.312 38.958 1.00 95.12 156 ALA A C 1
ATOM 1271 O O . ALA A 1 156 ? -34.136 -0.222 37.983 1.00 95.12 156 ALA A O 1
ATOM 1272 N N . LYS A 1 157 ? -34.328 1.532 39.386 1.00 97.12 157 LYS A N 1
ATOM 1273 C CA . LYS A 1 157 ? -33.308 2.364 38.734 1.00 97.12 157 LYS A CA 1
ATOM 1274 C C . LYS A 1 157 ? -31.931 1.698 38.750 1.00 97.12 157 LYS A C 1
ATOM 1276 O O . LYS A 1 157 ? -31.255 1.674 37.720 1.00 97.12 157 LYS A O 1
ATOM 1281 N N . ARG A 1 158 ? -31.533 1.088 39.874 1.00 94.44 158 ARG A N 1
ATOM 1282 C CA . ARG A 1 158 ? -30.279 0.322 39.994 1.00 94.44 158 ARG A CA 1
ATOM 1283 C C . ARG A 1 158 ? -30.220 -0.808 38.965 1.00 94.44 158 ARG A C 1
ATOM 1285 O O . ARG A 1 158 ? -29.239 -0.911 38.232 1.00 94.44 158 ARG A O 1
ATOM 1292 N N . LYS A 1 159 ? -31.281 -1.617 38.859 1.00 94.00 159 LYS A N 1
ATOM 1293 C CA . LYS A 1 159 ? -31.366 -2.716 37.877 1.00 94.00 159 LYS A CA 1
ATOM 1294 C C . LYS A 1 159 ? -31.241 -2.209 36.437 1.00 94.00 159 LYS A C 1
ATOM 1296 O O . LYS A 1 159 ? -30.538 -2.817 35.632 1.00 94.00 159 LYS A O 1
ATOM 1301 N N . GLN A 1 160 ? -31.885 -1.089 36.110 1.00 96.94 160 GLN A N 1
ATOM 1302 C CA . GLN A 1 160 ? -31.798 -0.498 34.774 1.00 96.94 160 GLN A CA 1
ATOM 1303 C C . GLN A 1 160 ? -30.377 -0.011 34.447 1.00 96.94 160 GLN A C 1
ATOM 1305 O O . GLN A 1 160 ? -29.889 -0.247 33.342 1.00 96.94 160 GLN A O 1
ATOM 1310 N N . LEU A 1 161 ? -29.704 0.646 35.397 1.00 95.38 161 LEU A N 1
ATOM 1311 C CA . LEU A 1 161 ? -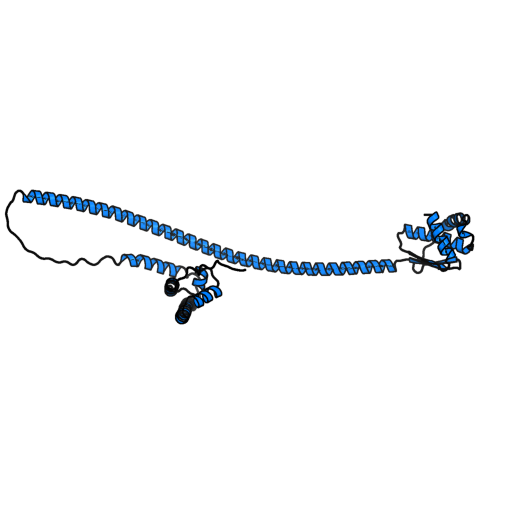28.324 1.107 35.218 1.00 95.38 161 LEU A CA 1
ATOM 1312 C C . LEU A 1 161 ? -27.353 -0.058 35.014 1.00 95.38 161 LEU A C 1
ATOM 1314 O O . LEU A 1 161 ? -26.496 0.028 34.138 1.00 95.38 161 LEU A O 1
ATOM 1318 N N . PHE A 1 162 ? -27.528 -1.162 35.744 1.00 93.06 162 PHE A N 1
ATOM 1319 C CA . PHE A 1 162 ? -26.727 -2.372 35.543 1.00 93.06 162 PHE A CA 1
ATOM 1320 C C . PHE A 1 162 ? -26.853 -2.925 34.120 1.00 93.06 162 PHE A C 1
ATOM 1322 O O . PHE A 1 162 ? -25.838 -3.142 33.463 1.00 93.06 162 PHE A O 1
ATOM 1329 N N . LYS A 1 163 ? -28.081 -3.058 33.599 1.00 94.44 163 LYS A N 1
ATOM 1330 C CA . LYS A 1 163 ? -28.308 -3.515 32.215 1.00 94.44 163 LYS A CA 1
ATOM 1331 C C . LYS A 1 163 ? -27.657 -2.591 31.183 1.00 94.44 163 LYS A C 1
ATOM 1333 O O . LYS A 1 163 ? -27.040 -3.056 30.224 1.00 94.44 163 LYS A O 1
ATOM 1338 N N . LYS A 1 164 ? -27.765 -1.271 31.385 1.00 96.50 164 LYS A N 1
ATOM 1339 C CA . LYS A 1 164 ? -27.108 -0.281 30.517 1.00 96.50 164 LYS A CA 1
ATOM 1340 C C . LYS A 1 164 ? -25.588 -0.443 30.546 1.00 96.50 164 LYS A C 1
ATOM 1342 O O . LYS A 1 164 ? -24.967 -0.459 29.489 1.00 96.50 164 LYS A O 1
ATOM 1347 N N . LEU A 1 165 ? -25.000 -0.603 31.731 1.00 92.75 165 LEU A N 1
ATOM 1348 C CA . LEU A 1 165 ? -23.559 -0.786 31.893 1.00 92.75 165 LEU A CA 1
ATOM 1349 C C . LEU A 1 165 ? -23.059 -2.057 31.195 1.00 92.75 165 LEU A C 1
ATOM 1351 O O . LEU A 1 165 ? -22.041 -2.019 30.510 1.00 92.75 165 LEU A O 1
ATOM 1355 N N . GLU A 1 166 ? -23.780 -3.167 31.338 1.00 91.88 166 GLU A N 1
ATOM 1356 C CA . GLU A 1 166 ? -23.437 -4.441 30.701 1.00 91.88 166 GLU A CA 1
ATOM 1357 C C . GLU A 1 166 ? -23.479 -4.344 29.169 1.00 91.88 166 GLU A C 1
ATOM 1359 O O . GLU A 1 166 ? -22.548 -4.776 28.488 1.00 91.88 166 GLU A O 1
ATOM 1364 N N . THR A 1 167 ? -24.491 -3.657 28.633 1.00 95.88 167 THR A N 1
ATOM 1365 C CA . THR A 1 167 ? -24.601 -3.385 27.192 1.00 95.88 167 THR A CA 1
ATOM 1366 C C . THR A 1 167 ? -23.407 -2.570 26.685 1.00 95.88 167 THR A C 1
ATOM 1368 O O . THR A 1 167 ? -22.781 -2.937 25.692 1.00 95.88 167 THR A O 1
ATOM 1371 N N . GLN A 1 168 ? -23.038 -1.498 27.396 1.00 94.62 168 GLN A N 1
ATOM 1372 C CA . GLN A 1 168 ? -21.891 -0.657 27.030 1.00 94.62 168 GLN A CA 1
ATOM 1373 C C . GLN A 1 168 ? -20.563 -1.424 27.091 1.00 94.62 168 GLN A C 1
ATOM 1375 O 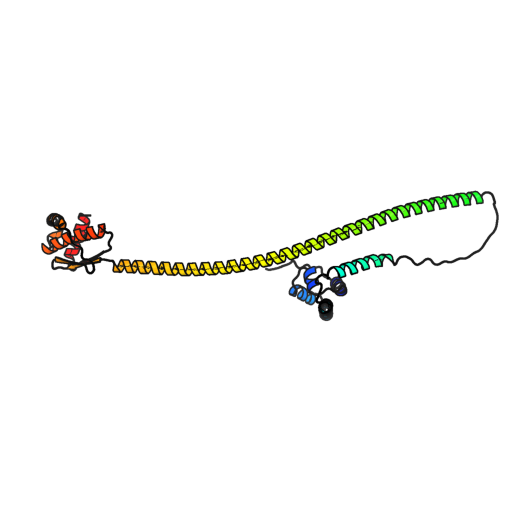O . GLN A 1 168 ? -19.719 -1.285 26.206 1.00 94.62 168 GLN A O 1
ATOM 1380 N N . ARG A 1 169 ? -20.383 -2.290 28.096 1.00 90.81 169 ARG A N 1
ATOM 1381 C CA . ARG A 1 169 ? -19.201 -3.161 28.198 1.00 90.81 169 ARG A CA 1
ATOM 1382 C C . ARG A 1 169 ? -19.097 -4.130 27.021 1.00 90.81 169 ARG A C 1
ATOM 1384 O O . ARG A 1 169 ? -18.004 -4.310 26.489 1.00 90.81 169 ARG A O 1
ATOM 1391 N N . SER A 1 170 ? -20.216 -4.718 26.599 1.00 93.69 170 SER A N 1
ATOM 1392 C CA . SER A 1 170 ? -20.261 -5.599 25.426 1.00 93.69 170 SER A CA 1
ATOM 1393 C C . SER A 1 170 ? -19.854 -4.857 24.146 1.00 93.69 170 SER A C 1
ATOM 1395 O O . SER A 1 170 ? -18.968 -5.311 23.419 1.00 93.69 170 SER A O 1
ATOM 1397 N N . MET A 1 171 ? -20.406 -3.658 23.927 1.00 96.25 171 MET A N 1
ATOM 1398 C CA . MET A 1 171 ? -20.049 -2.803 22.787 1.00 96.25 171 MET A CA 1
ATOM 1399 C C . MET A 1 171 ? -18.561 -2.435 22.777 1.00 96.25 171 MET A C 1
ATOM 1401 O O . MET A 1 171 ? -17.902 -2.545 21.745 1.00 96.25 171 MET A O 1
ATOM 1405 N N . MET A 1 172 ? -17.993 -2.065 23.928 1.00 95.25 172 MET A N 1
ATOM 1406 C CA . MET A 1 172 ? -16.556 -1.796 24.043 1.00 95.25 172 MET A CA 1
ATOM 1407 C C . MET A 1 172 ? -15.695 -3.009 23.676 1.00 95.25 172 MET A C 1
ATOM 1409 O O . MET A 1 172 ? -14.642 -2.857 23.055 1.00 95.25 172 MET A O 1
ATOM 1413 N N . LEU A 1 173 ? -16.118 -4.216 24.060 1.00 93.44 173 LEU A N 1
ATOM 1414 C CA . LEU A 1 173 ? -15.391 -5.439 23.731 1.00 93.44 173 LEU A CA 1
ATOM 1415 C C . LEU A 1 173 ? -15.395 -5.696 22.220 1.00 93.44 173 LEU A C 1
ATOM 1417 O O . LEU A 1 173 ? -14.363 -6.065 21.660 1.00 93.44 173 LEU A O 1
ATOM 1421 N N . GLN A 1 174 ? -16.537 -5.483 21.564 1.00 94.69 174 GLN A N 1
ATOM 1422 C CA . GLN A 1 174 ? -16.655 -5.592 20.110 1.00 94.69 174 GLN A CA 1
ATOM 1423 C C . GLN A 1 174 ? -15.776 -4.557 19.405 1.00 94.69 174 GLN A C 1
ATOM 1425 O O . GLN A 1 174 ? -14.968 -4.938 18.562 1.00 94.69 174 GLN A O 1
ATOM 1430 N N . LEU A 1 175 ? -15.840 -3.287 19.820 1.00 97.19 175 LEU A N 1
ATOM 1431 C CA . LEU A 1 175 ? -14.987 -2.222 19.283 1.00 97.19 175 LEU A CA 1
ATOM 1432 C C . LEU A 1 175 ? -13.503 -2.564 19.400 1.00 97.19 175 LEU A C 1
ATOM 1434 O O . LEU A 1 175 ? -12.753 -2.395 18.444 1.00 97.19 175 LEU A O 1
ATOM 1438 N N . ARG A 1 176 ? -13.075 -3.104 20.545 1.00 94.81 176 ARG A N 1
ATOM 1439 C CA . ARG A 1 176 ? -11.685 -3.521 20.739 1.00 94.81 176 ARG A CA 1
ATOM 1440 C C . ARG A 1 176 ? -11.264 -4.612 19.753 1.00 94.81 176 ARG A C 1
ATOM 1442 O O . ARG A 1 176 ? -10.164 -4.534 19.218 1.00 94.81 176 ARG A O 1
ATOM 1449 N N . LYS A 1 177 ? -12.121 -5.608 19.505 1.00 95.75 177 LYS A N 1
ATOM 1450 C CA . LYS A 1 177 ? -11.849 -6.655 18.504 1.00 95.75 177 LYS A CA 1
ATOM 1451 C C . LYS A 1 177 ? -11.721 -6.056 17.105 1.00 95.75 177 LYS A C 1
ATOM 1453 O O . LYS A 1 177 ? -10.785 -6.394 16.391 1.00 95.75 177 LYS A O 1
ATOM 1458 N N . THR A 1 178 ? -12.619 -5.141 16.744 1.00 97.69 178 THR A N 1
ATOM 1459 C CA . THR A 1 178 ? -12.574 -4.455 15.449 1.00 97.69 178 THR A CA 1
ATOM 1460 C C . THR A 1 178 ? -11.299 -3.632 15.289 1.00 97.69 178 THR A C 1
ATOM 1462 O O . THR A 1 178 ? -10.667 -3.715 14.244 1.00 97.69 178 THR A O 1
ATOM 1465 N N . ILE A 1 179 ? -10.885 -2.879 16.313 1.00 97.12 179 ILE A N 1
ATOM 1466 C CA . ILE A 1 179 ? -9.644 -2.089 16.277 1.00 97.12 179 ILE A CA 1
ATOM 1467 C C . ILE A 1 179 ? -8.428 -2.991 16.056 1.00 97.12 179 ILE A C 1
ATOM 1469 O O . ILE A 1 179 ? -7.600 -2.682 15.206 1.00 97.12 179 ILE A O 1
ATOM 1473 N N . GLU A 1 180 ? -8.335 -4.111 16.776 1.00 96.50 180 GLU A N 1
ATOM 1474 C CA . GLU A 1 180 ? -7.210 -5.041 16.626 1.00 96.50 180 GLU A CA 1
ATOM 1475 C C . GLU A 1 180 ? -7.153 -5.638 15.215 1.00 96.50 180 GLU A C 1
ATOM 1477 O O . GLU A 1 180 ? -6.091 -5.703 14.601 1.00 96.50 180 GLU A O 1
ATOM 1482 N N . GLN A 1 181 ? -8.312 -6.009 14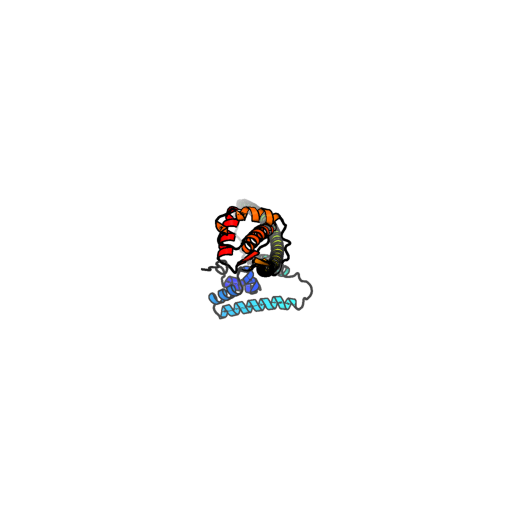.665 1.00 98.06 181 GLN A N 1
ATOM 1483 C CA . GLN A 1 181 ? -8.395 -6.519 13.302 1.00 98.06 181 GLN A CA 1
ATOM 1484 C C . GLN A 1 181 ? -7.974 -5.467 12.268 1.00 98.06 181 GLN A C 1
ATOM 1486 O O . GLN A 1 181 ? -7.153 -5.760 11.404 1.00 98.06 181 GLN A O 1
ATOM 1491 N N . ARG A 1 182 ? -8.461 -4.225 12.392 1.00 98.00 182 ARG A N 1
ATOM 1492 C CA . ARG A 1 182 ? -8.063 -3.127 11.496 1.00 98.00 182 ARG A CA 1
ATOM 1493 C C . ARG A 1 182 ? -6.582 -2.795 11.603 1.00 98.00 182 ARG A C 1
ATOM 1495 O O . ARG A 1 182 ? -5.960 -2.492 10.594 1.00 98.00 182 ARG A O 1
ATOM 1502 N N . LYS A 1 183 ? -6.008 -2.867 12.804 1.00 97.25 183 LYS A N 1
ATOM 1503 C CA . LYS A 1 183 ? -4.572 -2.665 13.002 1.00 97.25 183 LYS A CA 1
ATOM 1504 C C . LYS A 1 183 ? -3.758 -3.696 12.216 1.00 97.25 183 LYS A C 1
ATOM 1506 O O . LYS A 1 183 ? -2.827 -3.312 11.519 1.00 97.25 183 LYS A O 1
ATOM 1511 N N . LYS A 1 184 ? -4.153 -4.972 12.275 1.00 97.25 184 LYS A N 1
ATOM 1512 C CA . LYS A 1 184 ? -3.502 -6.042 11.511 1.00 97.25 184 LYS A CA 1
ATOM 1513 C C . LYS A 1 184 ? -3.600 -5.813 9.997 1.00 97.25 184 LYS A C 1
ATOM 1515 O O . LYS A 1 184 ? -2.602 -5.941 9.303 1.00 97.25 184 LYS A O 1
ATOM 1520 N N . GLU A 1 185 ? -4.775 -5.424 9.504 1.00 98.00 185 GLU A N 1
ATOM 1521 C CA . GLU A 1 185 ? -4.976 -5.102 8.081 1.00 98.00 185 GLU A CA 1
ATOM 1522 C C . GLU A 1 185 ? -4.074 -3.941 7.624 1.00 98.00 185 GLU A C 1
ATOM 1524 O O . GLU A 1 185 ? -3.488 -3.999 6.548 1.00 98.00 185 GLU A O 1
ATOM 1529 N N . VAL A 1 186 ? -3.915 -2.898 8.447 1.00 98.00 186 VAL A N 1
ATOM 1530 C CA . VAL A 1 186 ? -3.010 -1.775 8.146 1.00 98.00 186 VAL A CA 1
ATOM 1531 C C . VAL A 1 186 ? -1.551 -2.229 8.090 1.00 98.00 186 VAL A C 1
ATOM 1533 O O . VAL A 1 186 ? -0.824 -1.804 7.195 1.00 98.00 186 VAL A O 1
ATOM 1536 N N . GLU A 1 187 ? -1.120 -3.085 9.019 1.00 96.94 187 GLU A N 1
ATOM 1537 C CA . GLU A 1 187 ? 0.236 -3.644 9.021 1.00 96.94 187 GLU A CA 1
ATOM 1538 C C . GLU A 1 187 ? 0.497 -4.469 7.749 1.00 96.94 187 GLU A C 1
ATOM 1540 O O . GLU A 1 187 ? 1.514 -4.253 7.089 1.00 96.94 187 GLU A O 1
ATOM 1545 N N . GLU A 1 188 ? -0.443 -5.332 7.352 1.00 98.00 188 GLU A N 1
ATOM 1546 C CA . GLU A 1 188 ? -0.364 -6.128 6.117 1.00 98.00 188 GLU A CA 1
ATOM 1547 C C . GLU A 1 188 ? -0.263 -5.226 4.869 1.00 98.00 188 GLU A C 1
ATOM 1549 O O . GLU A 1 188 ? 0.697 -5.342 4.106 1.00 98.00 188 GLU A O 1
ATOM 1554 N N . ILE A 1 189 ? -1.160 -4.243 4.720 1.00 98.00 189 ILE A N 1
ATOM 1555 C CA . ILE A 1 189 ? -1.133 -3.284 3.597 1.00 98.00 189 ILE A CA 1
ATOM 1556 C C . ILE A 1 189 ? 0.177 -2.482 3.573 1.00 98.00 189 ILE A C 1
ATOM 1558 O O . ILE A 1 189 ? 0.740 -2.222 2.509 1.00 98.00 189 ILE A O 1
ATOM 1562 N N . SER A 1 190 ? 0.681 -2.070 4.739 1.00 97.12 190 SER A N 1
ATOM 1563 C CA . SER A 1 190 ? 1.924 -1.299 4.817 1.00 97.12 190 SER A CA 1
ATOM 1564 C C . SER A 1 190 ? 3.139 -2.103 4.348 1.00 97.12 190 SER A C 1
ATOM 1566 O O . SER A 1 190 ? 3.998 -1.555 3.659 1.00 97.12 190 SER A O 1
ATOM 1568 N N . ALA A 1 191 ? 3.191 -3.401 4.662 1.00 97.44 191 ALA A N 1
ATOM 1569 C CA . ALA A 1 191 ? 4.260 -4.283 4.211 1.00 97.44 191 ALA A CA 1
ATOM 1570 C C . ALA A 1 191 ? 4.222 -4.478 2.687 1.00 97.44 191 ALA A C 1
ATOM 1572 O O . ALA A 1 191 ? 5.263 -4.398 2.033 1.00 97.44 191 ALA A O 1
ATOM 1573 N N . GLU A 1 192 ? 3.028 -4.662 2.114 1.00 98.25 192 GLU A N 1
ATOM 1574 C CA . GLU A 1 192 ? 2.844 -4.759 0.661 1.00 98.25 192 GLU A CA 1
ATOM 1575 C C . GLU A 1 192 ? 3.284 -3.477 -0.061 1.00 98.25 192 GLU A C 1
ATOM 1577 O O . GLU A 1 192 ? 3.992 -3.545 -1.065 1.00 98.25 192 GLU A O 1
ATOM 1582 N N . LEU A 1 193 ? 2.944 -2.300 0.476 1.00 97.38 193 LEU A N 1
ATOM 1583 C CA . LEU A 1 193 ? 3.363 -1.014 -0.092 1.00 97.38 193 LEU A CA 1
ATOM 1584 C C . LEU A 1 193 ? 4.882 -0.829 -0.099 1.00 97.38 193 LEU A C 1
ATOM 1586 O O . LEU A 1 193 ? 5.426 -0.298 -1.070 1.00 97.38 193 LEU A O 1
ATOM 1590 N N . ILE A 1 194 ? 5.564 -1.249 0.968 1.00 96.81 194 ILE A N 1
ATOM 1591 C CA . ILE A 1 194 ? 7.029 -1.186 1.042 1.00 96.81 194 ILE A CA 1
ATOM 1592 C C . ILE A 1 194 ? 7.635 -2.093 -0.033 1.00 96.81 194 ILE A C 1
ATOM 1594 O O . ILE A 1 194 ? 8.442 -1.624 -0.831 1.00 96.81 194 ILE A O 1
ATOM 1598 N N . SER A 1 195 ? 7.175 -3.345 -0.124 1.00 97.50 195 SER A N 1
ATOM 1599 C CA . SER A 1 195 ? 7.652 -4.294 -1.138 1.00 97.50 195 SER A CA 1
ATOM 1600 C C . SER A 1 195 ? 7.445 -3.773 -2.561 1.00 97.50 195 SER A C 1
ATOM 1602 O O . SER A 1 195 ? 8.342 -3.879 -3.395 1.00 97.50 195 SER A O 1
ATOM 1604 N N . LEU A 1 196 ? 6.277 -3.192 -2.847 1.00 98.06 196 LEU A N 1
ATOM 1605 C CA . LEU A 1 196 ? 5.982 -2.625 -4.161 1.00 98.06 196 LEU A CA 1
ATOM 1606 C C . LEU A 1 196 ? 6.874 -1.414 -4.465 1.00 98.06 196 LEU A C 1
ATOM 1608 O O . LEU A 1 196 ? 7.326 -1.239 -5.593 1.00 98.06 196 LEU A O 1
ATOM 1612 N N . SER A 1 197 ? 7.152 -0.584 -3.459 1.00 97.81 197 SER A N 1
ATOM 1613 C CA . SER A 1 197 ? 8.044 0.569 -3.609 1.00 97.81 197 SER A CA 1
ATOM 1614 C C . SER A 1 197 ? 9.469 0.132 -3.953 1.00 97.81 197 SER A C 1
ATOM 1616 O O . SER A 1 197 ? 10.077 0.703 -4.860 1.00 97.81 197 SER A O 1
ATOM 1618 N N . ASP A 1 198 ? 9.978 -0.910 -3.294 1.00 97.50 198 ASP A N 1
ATOM 1619 C CA . ASP A 1 198 ? 11.295 -1.482 -3.589 1.00 97.50 198 ASP A CA 1
ATOM 1620 C C . ASP A 1 198 ? 11.356 -2.054 -5.015 1.00 97.50 198 ASP A C 1
ATOM 1622 O O . ASP A 1 198 ? 12.330 -1.841 -5.744 1.00 97.50 198 ASP A O 1
ATOM 1626 N N . GLU A 1 199 ? 10.289 -2.724 -5.455 1.00 98.31 199 GLU A N 1
ATOM 1627 C CA . GLU A 1 199 ? 10.184 -3.267 -6.810 1.00 98.31 199 GLU A CA 1
ATOM 1628 C C . GLU A 1 199 ? 10.166 -2.151 -7.869 1.00 98.31 199 GLU A C 1
ATOM 1630 O O . GLU A 1 199 ? 10.894 -2.223 -8.861 1.00 98.31 199 GLU A O 1
ATOM 1635 N N . ILE A 1 200 ? 9.436 -1.058 -7.618 1.00 98.00 200 ILE A N 1
ATOM 1636 C CA . ILE A 1 200 ? 9.438 0.140 -8.471 1.00 98.00 200 ILE A CA 1
ATOM 1637 C C . ILE A 1 200 ? 10.845 0.738 -8.580 1.00 98.00 200 ILE A C 1
ATOM 1639 O O . ILE A 1 200 ? 11.282 1.092 -9.679 1.00 98.00 200 ILE A O 1
ATOM 1643 N N . VAL A 1 201 ? 11.573 0.861 -7.466 1.00 98.00 201 VAL A N 1
ATOM 1644 C CA . VAL A 1 201 ? 12.950 1.381 -7.469 1.00 98.00 201 VAL A CA 1
ATOM 1645 C C . VAL A 1 201 ? 13.867 0.473 -8.290 1.00 98.00 201 VAL A C 1
ATOM 1647 O O . VAL A 1 201 ? 14.625 0.970 -9.127 1.00 98.00 201 VAL A O 1
ATOM 1650 N N . SER A 1 202 ? 13.756 -0.846 -8.116 1.00 97.75 202 SER A N 1
ATOM 1651 C CA . SER A 1 202 ? 14.519 -1.833 -8.884 1.00 97.75 202 SER A CA 1
ATOM 1652 C C . SER A 1 202 ? 14.252 -1.709 -10.388 1.00 97.75 202 SER A C 1
ATOM 1654 O O . SER A 1 202 ? 15.188 -1.524 -11.172 1.00 97.75 202 SER A O 1
ATOM 1656 N N . VAL A 1 203 ? 12.981 -1.686 -10.798 1.00 98.19 203 VAL A N 1
ATOM 1657 C CA . VAL A 1 203 ? 12.588 -1.531 -12.207 1.00 98.19 203 VAL A CA 1
ATOM 1658 C C . VAL A 1 203 ? 13.076 -0.201 -12.779 1.00 98.19 203 VAL A C 1
ATOM 1660 O O . VAL A 1 203 ? 13.622 -0.171 -13.881 1.00 98.19 203 VAL A O 1
ATOM 1663 N N . ASN A 1 204 ? 12.946 0.901 -12.039 1.00 97.88 204 ASN A N 1
ATOM 1664 C CA . ASN A 1 204 ? 13.422 2.207 -12.494 1.00 97.88 204 ASN A CA 1
ATOM 1665 C C . ASN A 1 204 ? 14.939 2.237 -12.682 1.00 97.88 204 ASN A C 1
ATOM 1667 O O . ASN A 1 204 ? 15.418 2.795 -13.672 1.00 97.88 204 ASN A O 1
ATOM 1671 N N . SER A 1 205 ? 15.692 1.615 -11.772 1.00 97.00 205 SER A N 1
ATOM 1672 C CA . SER A 1 205 ? 17.146 1.511 -11.896 1.00 97.00 205 SER A CA 1
ATOM 1673 C C . SER A 1 205 ? 17.540 0.724 -13.150 1.00 97.00 205 SER A C 1
ATOM 1675 O O . SER A 1 205 ? 18.335 1.211 -13.954 1.00 97.00 205 SER A O 1
ATOM 1677 N N . PHE A 1 206 ? 16.883 -0.415 -13.398 1.00 98.00 206 PHE A N 1
ATOM 1678 C CA . PHE A 1 206 ? 17.080 -1.218 -14.601 1.00 98.00 206 PHE A CA 1
ATOM 1679 C C . PHE A 1 206 ? 16.752 -0.434 -15.876 1.00 98.00 206 PHE A C 1
ATOM 1681 O O . PHE A 1 206 ? 17.552 -0.411 -16.812 1.00 98.00 206 PHE A O 1
ATOM 1688 N N . LEU A 1 207 ? 15.604 0.250 -15.918 1.00 97.81 207 LEU A N 1
ATOM 1689 C CA . LEU A 1 207 ? 15.205 1.062 -17.070 1.00 97.81 207 LEU A CA 1
ATOM 1690 C C . LEU A 1 207 ? 16.186 2.205 -17.331 1.00 97.81 207 LEU A C 1
ATOM 1692 O O . LEU A 1 207 ? 16.479 2.497 -18.490 1.00 97.81 207 LEU A O 1
ATOM 1696 N N . SER A 1 208 ? 16.701 2.846 -16.281 1.00 97.25 208 SER A N 1
ATOM 1697 C CA . SER A 1 208 ? 17.700 3.904 -16.420 1.00 97.25 208 SER A CA 1
ATOM 1698 C C . SER A 1 208 ? 18.975 3.372 -17.066 1.00 97.25 208 SER A C 1
ATOM 1700 O O . SER A 1 208 ? 19.438 3.952 -18.044 1.00 97.25 208 SER A O 1
ATOM 1702 N N . THR A 1 209 ? 19.508 2.248 -16.578 1.00 97.50 209 THR A N 1
ATOM 1703 C CA . THR A 1 209 ? 20.696 1.615 -17.169 1.00 97.50 209 THR A CA 1
ATOM 1704 C C . THR A 1 209 ? 20.449 1.238 -18.625 1.00 97.50 209 THR A C 1
ATOM 1706 O O . THR A 1 209 ? 21.229 1.611 -19.494 1.00 97.50 209 THR A O 1
ATOM 1709 N N . ARG A 1 210 ? 19.320 0.584 -18.925 1.00 97.62 210 ARG A N 1
ATOM 1710 C CA . ARG A 1 210 ? 19.002 0.158 -20.295 1.00 97.62 210 ARG A CA 1
ATOM 1711 C C . ARG A 1 210 ? 18.809 1.310 -21.268 1.00 97.62 210 ARG A C 1
ATOM 1713 O O . ARG A 1 210 ? 19.165 1.169 -22.431 1.00 97.62 210 ARG A O 1
ATOM 1720 N N . ARG A 1 211 ? 18.272 2.447 -20.822 1.00 97.62 211 ARG A N 1
ATOM 1721 C CA . ARG A 1 211 ? 18.183 3.654 -21.657 1.00 97.62 211 ARG A CA 1
ATOM 1722 C C . ARG A 1 211 ? 19.564 4.201 -22.000 1.00 97.62 211 ARG A C 1
ATOM 1724 O O . ARG A 1 211 ? 19.784 4.571 -23.148 1.00 97.62 211 ARG A O 1
ATOM 1731 N N . THR A 1 212 ? 20.482 4.216 -21.036 1.00 97.19 212 THR A N 1
ATOM 1732 C CA . THR A 1 212 ? 21.871 4.626 -21.276 1.00 97.19 212 THR A CA 1
ATOM 1733 C C . THR A 1 212 ? 22.572 3.666 -22.234 1.00 97.19 212 THR A C 1
ATOM 1735 O O . THR A 1 212 ? 23.178 4.121 -23.200 1.00 97.19 212 THR A O 1
ATOM 1738 N N . ASP A 1 213 ? 22.432 2.353 -22.019 1.00 97.12 213 ASP A N 1
ATOM 1739 C CA . ASP A 1 213 ? 22.983 1.325 -22.913 1.00 97.12 213 ASP A CA 1
ATOM 1740 C C . ASP A 1 213 ? 22.458 1.506 -24.344 1.00 97.12 213 ASP A C 1
ATOM 1742 O O . ASP A 1 213 ? 23.229 1.492 -25.301 1.00 97.12 213 ASP A O 1
ATOM 1746 N N . LEU A 1 214 ? 21.143 1.711 -24.490 1.00 96.81 214 LEU A N 1
ATOM 1747 C CA . LEU A 1 214 ? 20.499 1.914 -25.783 1.00 96.81 214 LEU A CA 1
ATOM 1748 C C . LEU A 1 214 ? 21.048 3.151 -26.493 1.00 96.81 214 LEU A C 1
ATOM 1750 O O . LEU A 1 214 ? 21.374 3.066 -27.672 1.00 96.81 214 LEU A O 1
ATOM 1754 N N . LEU A 1 215 ? 21.170 4.279 -25.788 1.00 96.31 215 LEU A N 1
ATOM 1755 C CA . LEU A 1 215 ? 21.712 5.508 -26.366 1.00 96.31 215 LEU A CA 1
ATOM 1756 C C . LEU A 1 215 ? 23.168 5.320 -26.808 1.00 96.31 215 LEU A C 1
ATOM 1758 O O . LEU A 1 215 ? 23.548 5.771 -27.885 1.00 96.31 215 LEU A O 1
ATOM 1762 N N . ASN A 1 216 ? 23.970 4.617 -26.006 1.00 96.50 216 ASN A N 1
ATOM 1763 C CA . ASN A 1 216 ? 25.348 4.302 -26.362 1.00 96.50 216 ASN A CA 1
ATOM 1764 C C . ASN A 1 216 ? 25.421 3.439 -27.630 1.00 96.50 216 ASN A C 1
ATOM 1766 O O . ASN A 1 216 ? 26.171 3.766 -28.543 1.00 96.50 216 ASN A O 1
ATOM 1770 N N . ILE A 1 217 ? 24.609 2.380 -27.718 1.00 95.88 217 ILE A N 1
ATOM 1771 C CA . ILE A 1 217 ? 24.543 1.526 -28.913 1.00 95.88 217 ILE A CA 1
ATOM 1772 C C . ILE A 1 217 ? 24.063 2.329 -30.126 1.00 95.88 217 ILE A C 1
ATOM 1774 O O . ILE A 1 217 ? 24.632 2.195 -31.200 1.00 95.88 217 ILE A O 1
ATOM 1778 N N . GLN A 1 218 ? 23.056 3.190 -29.972 1.00 93.88 218 GLN A N 1
ATOM 1779 C CA . GLN A 1 218 ? 22.581 4.048 -31.061 1.00 93.88 218 GLN A CA 1
ATOM 1780 C C . GLN A 1 218 ? 23.673 4.992 -31.570 1.00 93.88 218 GLN A C 1
ATOM 1782 O O . GLN A 1 218 ? 23.796 5.169 -32.776 1.00 93.88 218 GLN A O 1
ATOM 1787 N N . ASN A 1 219 ? 24.482 5.568 -30.679 1.00 91.81 219 ASN A N 1
ATOM 1788 C CA . ASN A 1 219 ? 25.608 6.406 -31.084 1.00 91.81 219 ASN A CA 1
ATOM 1789 C C . ASN A 1 219 ? 26.690 5.589 -31.799 1.00 91.81 219 ASN A C 1
ATOM 1791 O O . ASN A 1 219 ? 27.167 6.017 -32.841 1.00 91.81 219 ASN A O 1
ATOM 1795 N N . GLN A 1 220 ? 27.016 4.395 -31.298 1.00 93.38 220 GLN A N 1
ATOM 1796 C CA . GLN A 1 220 ? 27.957 3.490 -31.966 1.00 93.38 220 GLN A CA 1
ATOM 1797 C C . GLN A 1 220 ? 27.466 3.079 -33.359 1.00 93.38 220 GLN A C 1
ATOM 1799 O O . GLN A 1 220 ? 28.257 3.035 -34.293 1.00 93.38 220 GLN A O 1
ATOM 1804 N N . ILE A 1 221 ? 26.166 2.803 -33.513 1.00 89.19 221 ILE A N 1
ATOM 1805 C CA . ILE A 1 221 ? 25.565 2.510 -34.820 1.00 89.19 221 ILE A CA 1
ATOM 1806 C C . ILE A 1 221 ? 25.747 3.705 -35.753 1.00 89.19 221 ILE A C 1
ATOM 1808 O O . ILE A 1 221 ? 26.247 3.515 -36.851 1.00 89.19 221 ILE A O 1
ATOM 1812 N N . LYS A 1 222 ? 25.429 4.926 -35.309 1.00 86.50 222 LYS A N 1
ATOM 1813 C CA . LYS A 1 222 ? 25.610 6.134 -36.130 1.00 86.50 222 LYS A CA 1
ATOM 1814 C C . LYS A 1 222 ? 27.060 6.353 -36.553 1.00 86.50 222 LYS A C 1
ATOM 1816 O O . LYS A 1 222 ? 27.309 6.655 -37.712 1.00 86.50 222 LYS A O 1
ATOM 1821 N N . GLU A 1 223 ? 28.011 6.174 -35.637 1.00 86.25 223 GLU A N 1
ATOM 1822 C CA . GLU A 1 223 ? 29.439 6.283 -35.955 1.00 86.25 223 GLU A CA 1
ATOM 1823 C C . GLU A 1 223 ? 29.874 5.248 -37.000 1.00 86.25 223 GLU A C 1
ATOM 1825 O O . GLU A 1 223 ? 30.648 5.577 -37.892 1.00 86.25 223 GLU A O 1
ATOM 1830 N N . LEU A 1 224 ? 29.361 4.016 -36.916 1.00 85.06 224 LEU A N 1
ATOM 1831 C CA . LEU A 1 224 ? 29.667 2.946 -37.872 1.00 85.06 224 LEU A CA 1
ATOM 1832 C C . LEU A 1 224 ? 28.923 3.089 -39.210 1.00 85.06 224 LEU A C 1
ATOM 1834 O O . LEU A 1 224 ? 29.431 2.641 -40.234 1.00 85.06 224 LEU A O 1
ATOM 1838 N N . GLU A 1 225 ? 27.731 3.686 -39.210 1.00 82.75 225 GLU A N 1
ATOM 1839 C CA . GLU A 1 225 ? 26.952 4.006 -40.415 1.00 82.75 225 GLU A CA 1
ATOM 1840 C C . GLU A 1 225 ? 27.475 5.256 -41.138 1.00 82.75 225 GLU A C 1
ATOM 1842 O O . GLU A 1 225 ? 27.087 5.504 -42.281 1.00 82.75 225 GLU A O 1
ATOM 1847 N N . LYS A 1 226 ? 28.362 6.033 -40.502 1.00 85.12 226 LYS A N 1
ATOM 1848 C CA . LYS A 1 226 ? 28.972 7.220 -41.097 1.00 85.12 226 LYS A CA 1
ATOM 1849 C C . LYS A 1 226 ? 29.771 6.837 -42.339 1.00 85.12 226 LYS A C 1
ATOM 1851 O O . LYS A 1 226 ? 30.675 6.003 -42.296 1.00 85.12 226 LYS A O 1
ATOM 1856 N N . ILE A 1 227 ? 29.454 7.477 -43.457 1.00 84.12 227 ILE A N 1
ATOM 1857 C CA . ILE A 1 227 ? 30.104 7.196 -44.736 1.00 84.12 227 ILE A CA 1
ATOM 1858 C C . ILE A 1 227 ? 31.388 8.024 -44.835 1.00 84.12 227 ILE A C 1
ATOM 1860 O O . ILE A 1 227 ? 31.340 9.250 -44.937 1.00 84.12 227 ILE A O 1
ATOM 1864 N N . SER A 1 228 ? 32.537 7.353 -44.832 1.00 84.62 228 SER A N 1
ATOM 1865 C CA . SER A 1 228 ? 33.838 7.977 -45.087 1.00 84.62 228 SER A CA 1
ATOM 1866 C C . SER A 1 228 ? 34.068 8.121 -46.588 1.00 84.62 228 SER A C 1
ATOM 1868 O O . SER A 1 228 ? 34.090 7.126 -47.314 1.00 84.62 228 SER A O 1
ATOM 1870 N N . VAL A 1 229 ? 34.244 9.359 -47.046 1.00 86.25 229 VAL A N 1
ATOM 1871 C CA . VAL A 1 229 ? 34.564 9.704 -48.433 1.00 86.25 229 VAL A CA 1
ATOM 1872 C C . VAL A 1 229 ? 35.997 10.230 -48.480 1.00 86.25 229 VAL A C 1
ATOM 1874 O O . VAL A 1 229 ? 36.318 11.252 -47.865 1.00 86.25 229 VAL A O 1
ATOM 1877 N N . PHE A 1 230 ? 36.857 9.546 -49.224 1.00 85.62 230 PHE A N 1
ATOM 1878 C CA . PHE A 1 230 ? 38.252 9.911 -49.439 1.00 85.62 230 PHE A CA 1
ATOM 1879 C C . PHE A 1 230 ? 38.424 10.551 -50.816 1.00 85.62 230 PHE A C 1
ATOM 1881 O O . PHE A 1 230 ? 37.956 10.028 -51.828 1.00 85.62 230 PHE A O 1
ATOM 1888 N N . ILE A 1 231 ? 39.089 11.706 -50.851 1.00 87.50 231 ILE A N 1
ATOM 1889 C CA . ILE A 1 231 ? 39.299 12.512 -52.054 1.00 87.50 231 ILE A CA 1
ATOM 1890 C C . ILE A 1 231 ? 40.802 12.612 -52.322 1.00 87.50 231 ILE A C 1
ATOM 1892 O O . ILE A 1 231 ? 41.516 13.361 -51.648 1.00 87.50 231 ILE A O 1
ATOM 1896 N N . TYR A 1 232 ? 41.264 11.860 -53.320 1.00 86.62 232 TYR A N 1
ATOM 1897 C CA . TYR A 1 232 ? 42.682 11.700 -53.646 1.00 86.62 232 TYR A CA 1
ATOM 1898 C C . TYR A 1 232 ? 43.190 12.754 -54.634 1.00 86.62 232 TYR A C 1
ATOM 1900 O O . TYR A 1 232 ? 42.447 13.233 -55.493 1.00 86.62 232 TYR A O 1
ATOM 1908 N N . GLU A 1 233 ? 44.483 13.088 -54.593 1.00 80.31 233 GLU A N 1
ATOM 1909 C CA . GLU A 1 233 ? 45.064 14.087 -55.512 1.00 80.31 233 GLU A CA 1
ATOM 1910 C C . GLU A 1 233 ? 44.998 13.672 -56.992 1.00 80.31 233 GLU A C 1
ATOM 1912 O O . GLU A 1 233 ? 44.990 14.515 -57.894 1.00 80.31 233 GLU A O 1
ATOM 1917 N N . ASN A 1 234 ? 44.929 12.364 -57.254 1.00 78.00 234 ASN A N 1
ATOM 1918 C CA . ASN A 1 234 ? 44.850 11.787 -58.596 1.00 78.00 234 ASN A CA 1
ATOM 1919 C C . ASN A 1 234 ? 43.487 12.030 -59.294 1.00 78.00 234 ASN A C 1
ATOM 1921 O O . ASN A 1 234 ? 43.365 11.766 -60.498 1.00 78.00 234 ASN A O 1
ATOM 1925 N N . GLY A 1 235 ? 42.497 12.578 -58.577 1.00 72.56 235 GLY A N 1
ATOM 1926 C CA . GLY A 1 235 ? 41.143 12.836 -59.067 1.00 72.56 235 GLY A CA 1
ATOM 1927 C C . GLY A 1 235 ? 40.130 11.726 -58.759 1.00 72.56 235 GLY A C 1
ATOM 1928 O O . GLY A 1 235 ? 39.003 11.798 -59.253 1.00 72.56 235 GLY A O 1
ATOM 1929 N N . GLU A 1 236 ? 40.506 10.702 -57.989 1.00 81.00 236 GLU A N 1
ATOM 1930 C CA . GLU A 1 236 ? 39.628 9.596 -57.590 1.00 81.00 236 GLU A CA 1
ATOM 1931 C C . GLU A 1 236 ? 38.882 9.910 -56.286 1.00 81.00 236 GLU A C 1
ATOM 1933 O O . GLU A 1 236 ? 39.389 10.601 -55.401 1.00 81.00 236 GLU A O 1
ATOM 1938 N N . ILE A 1 237 ? 37.641 9.432 -56.193 1.00 81.62 237 ILE A N 1
ATOM 1939 C CA . ILE A 1 237 ? 36.833 9.479 -54.971 1.00 81.62 237 ILE A CA 1
ATOM 1940 C C . ILE A 1 237 ? 36.607 8.033 -54.569 1.00 81.62 237 ILE A C 1
ATOM 1942 O O . ILE A 1 237 ? 36.114 7.260 -55.393 1.00 81.62 237 ILE A O 1
ATOM 1946 N N . ASP A 1 238 ? 36.961 7.694 -53.338 1.00 82.31 238 ASP A N 1
ATOM 1947 C CA . ASP A 1 238 ? 36.695 6.379 -52.765 1.00 82.31 238 ASP A CA 1
ATOM 1948 C C . ASP A 1 238 ? 35.769 6.515 -51.561 1.00 82.31 238 ASP A C 1
ATOM 1950 O O . ASP A 1 238 ? 35.829 7.490 -50.808 1.00 82.31 238 ASP A O 1
ATOM 1954 N N . THR A 1 239 ? 34.884 5.546 -51.399 1.00 78.38 239 THR A N 1
ATOM 1955 C CA . THR A 1 239 ? 33.873 5.519 -50.348 1.00 78.38 239 THR A CA 1
ATOM 1956 C C . THR A 1 239 ? 33.936 4.166 -49.663 1.00 78.38 239 THR A C 1
ATOM 1958 O O . THR A 1 239 ? 33.478 3.167 -50.208 1.00 78.38 239 THR A O 1
ATOM 1961 N N . ASP A 1 240 ? 34.496 4.149 -48.452 1.00 68.62 240 ASP A N 1
ATOM 1962 C CA . ASP A 1 240 ? 34.981 2.934 -47.773 1.00 68.62 240 ASP A CA 1
ATOM 1963 C C . ASP A 1 240 ? 33.918 1.816 -47.704 1.00 68.62 240 ASP A C 1
ATOM 1965 O O . ASP A 1 240 ? 34.154 0.674 -48.089 1.00 68.62 240 ASP A O 1
ATOM 1969 N N . ASN A 1 241 ? 32.692 2.167 -47.293 1.00 62.53 241 ASN A N 1
ATOM 1970 C CA . ASN A 1 241 ? 31.623 1.201 -47.004 1.00 62.53 241 ASN A CA 1
ATOM 1971 C C . ASN A 1 241 ? 30.351 1.367 -47.855 1.00 62.53 241 ASN A C 1
ATOM 1973 O O . ASN A 1 241 ? 29.342 0.718 -47.573 1.00 62.53 241 ASN A O 1
ATOM 1977 N N . PHE A 1 242 ? 30.351 2.225 -48.879 1.00 65.81 242 PHE A N 1
ATOM 1978 C CA . PHE A 1 242 ? 29.137 2.527 -49.647 1.00 65.81 242 PHE A CA 1
ATOM 1979 C C . PHE A 1 242 ? 29.445 2.688 -51.134 1.00 65.81 242 PHE A C 1
ATOM 1981 O O . PHE A 1 242 ? 30.169 3.598 -51.515 1.00 65.81 242 PHE A O 1
ATOM 1988 N N . LEU A 1 243 ? 28.859 1.852 -51.995 1.00 65.69 243 LEU A N 1
ATOM 1989 C CA . LEU A 1 243 ? 28.834 2.120 -53.434 1.00 65.69 243 LEU A CA 1
ATOM 1990 C C . LEU A 1 243 ? 27.648 3.034 -53.745 1.00 65.69 243 LEU A C 1
ATOM 1992 O O . LEU A 1 243 ? 26.495 2.616 -53.636 1.00 65.69 243 LEU A O 1
ATOM 1996 N N . ILE A 1 244 ? 27.936 4.276 -54.130 1.00 68.69 244 ILE A N 1
ATOM 1997 C CA . ILE A 1 244 ? 26.935 5.220 -54.630 1.00 68.69 244 ILE A CA 1
ATOM 1998 C C . ILE A 1 244 ? 27.215 5.465 -56.109 1.00 68.69 244 ILE A C 1
ATOM 2000 O O . ILE A 1 244 ? 28.256 6.013 -56.471 1.00 68.69 244 ILE A O 1
ATOM 2004 N N . ASP A 1 245 ? 26.263 5.088 -56.961 1.00 71.69 245 ASP A N 1
ATOM 2005 C CA . ASP A 1 245 ? 26.300 5.447 -58.375 1.00 71.69 245 ASP A CA 1
ATOM 2006 C C . ASP A 1 245 ? 26.050 6.952 -58.512 1.00 71.69 245 ASP A C 1
ATOM 2008 O O . ASP A 1 245 ? 24.949 7.442 -58.256 1.00 71.69 245 ASP A O 1
ATOM 2012 N N . ILE A 1 246 ? 27.086 7.697 -58.903 1.00 75.81 246 ILE A N 1
ATOM 2013 C CA . ILE A 1 246 ? 26.999 9.146 -59.113 1.00 75.81 246 ILE A CA 1
ATOM 2014 C C . ILE A 1 246 ? 26.275 9.402 -60.446 1.00 75.81 246 ILE A C 1
ATOM 2016 O O . ILE A 1 246 ? 26.815 9.049 -61.500 1.00 75.81 246 ILE A O 1
ATOM 2020 N N . PRO A 1 247 ? 25.085 10.033 -60.443 1.00 79.56 247 PRO A N 1
ATOM 2021 C CA . PRO A 1 247 ? 24.338 10.317 -61.665 1.00 79.56 247 PRO A CA 1
ATOM 2022 C C . PRO A 1 247 ? 25.110 11.254 -62.600 1.00 79.56 247 PRO A C 1
ATOM 2024 O O . PRO A 1 247 ? 25.813 12.151 -62.142 1.00 79.56 247 PRO A O 1
ATOM 2027 N N . GLU A 1 248 ? 24.925 11.115 -63.917 1.00 81.62 248 GLU A N 1
ATOM 2028 C CA . GLU A 1 248 ? 25.612 11.929 -64.943 1.00 81.62 248 GLU A CA 1
ATOM 2029 C C . GLU A 1 248 ? 25.311 13.440 -64.884 1.00 81.62 248 GLU A C 1
ATOM 2031 O O . GLU A 1 248 ? 25.952 14.221 -65.587 1.00 81.62 248 GLU A O 1
ATOM 2036 N N . THR A 1 249 ? 24.401 13.872 -64.006 1.00 78.12 249 THR A N 1
ATOM 2037 C CA . THR A 1 249 ? 24.117 15.285 -63.701 1.00 78.12 249 THR A CA 1
ATOM 2038 C C . THR A 1 249 ? 25.343 16.048 -63.191 1.00 78.12 249 THR A C 1
ATOM 2040 O O . THR A 1 249 ? 25.364 17.277 -63.238 1.00 78.12 249 THR A O 1
ATOM 2043 N N . TRP A 1 250 ? 26.407 15.352 -62.769 1.00 81.94 250 TRP A N 1
ATOM 2044 C CA . TRP A 1 250 ? 27.696 15.979 -62.458 1.00 81.94 250 TRP A CA 1
ATOM 2045 C C . TRP A 1 250 ? 28.308 16.721 -63.659 1.00 81.94 250 TRP A C 1
ATOM 2047 O O . TRP A 1 250 ? 29.088 17.647 -63.448 1.00 81.94 250 TRP A O 1
ATOM 2057 N N . ASN A 1 251 ? 27.959 16.364 -64.902 1.00 83.62 251 ASN A N 1
ATOM 2058 C CA . ASN A 1 251 ? 28.435 17.067 -66.099 1.00 83.62 251 ASN A CA 1
ATOM 2059 C C . ASN A 1 251 ? 27.925 18.516 -66.155 1.00 83.62 251 ASN A C 1
ATOM 2061 O O . ASN A 1 251 ? 28.695 19.423 -66.461 1.00 83.62 251 ASN A O 1
ATOM 2065 N N . ASP A 1 252 ? 26.659 18.748 -65.800 1.00 82.88 252 ASP A N 1
ATOM 2066 C CA . ASP A 1 252 ? 26.076 20.096 -65.779 1.00 82.88 252 ASP A CA 1
ATOM 2067 C C . ASP A 1 252 ? 26.722 20.952 -64.679 1.00 82.88 252 ASP A C 1
ATOM 2069 O O . ASP A 1 252 ? 27.025 22.132 -64.867 1.00 82.88 252 ASP A O 1
ATOM 2073 N N . VAL A 1 253 ? 26.999 20.3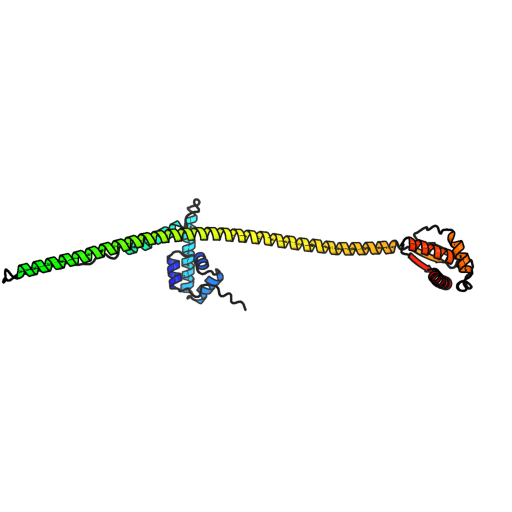26 -63.531 1.00 82.62 253 VAL A N 1
ATOM 2074 C CA . VAL A 1 253 ? 27.725 20.943 -62.414 1.00 82.62 253 VAL A CA 1
ATOM 2075 C C . VAL A 1 253 ? 29.165 21.277 -62.823 1.00 82.62 253 VAL A C 1
ATOM 2077 O O . VAL A 1 253 ? 29.654 22.365 -62.528 1.00 82.62 253 VAL A O 1
ATOM 2080 N N . PHE A 1 254 ? 29.833 20.392 -63.562 1.00 84.69 254 PHE A N 1
ATOM 2081 C CA . PHE A 1 254 ? 31.186 20.607 -64.075 1.00 84.69 254 PHE A CA 1
ATOM 2082 C C . PHE A 1 254 ? 31.272 21.813 -65.025 1.00 84.69 254 PHE A C 1
ATOM 2084 O O . PHE A 1 254 ? 32.145 22.664 -64.849 1.00 84.69 254 PHE A O 1
ATOM 2091 N N . GLU A 1 255 ? 30.346 21.935 -65.980 1.00 82.75 255 GLU A N 1
ATOM 2092 C CA . GLU A 1 255 ? 30.284 23.074 -66.913 1.00 82.75 255 GLU A CA 1
ATOM 2093 C C . GLU A 1 255 ? 30.022 24.414 -66.204 1.00 82.75 255 GLU A C 1
ATOM 2095 O O . GLU A 1 255 ? 30.526 25.460 -66.627 1.00 82.75 255 GLU A O 1
ATOM 2100 N N . ASN A 1 256 ? 29.269 24.392 -65.100 1.00 81.81 256 ASN A N 1
ATOM 2101 C CA . ASN A 1 256 ? 29.037 25.571 -64.267 1.00 81.81 256 ASN A CA 1
ATOM 2102 C C . ASN A 1 256 ? 30.278 25.954 -63.446 1.00 81.81 256 ASN A C 1
ATOM 2104 O O . ASN A 1 256 ? 30.625 27.134 -63.378 1.00 81.81 256 ASN A O 1
ATOM 2108 N N . ILE A 1 257 ? 30.976 24.974 -62.865 1.00 83.75 257 ILE A N 1
ATOM 2109 C CA . ILE A 1 257 ? 32.184 25.205 -62.057 1.00 83.75 257 ILE A CA 1
ATOM 2110 C C . ILE A 1 257 ? 33.348 25.718 -62.913 1.00 83.75 257 ILE A C 1
ATOM 2112 O O . ILE A 1 257 ? 34.099 26.571 -62.452 1.00 83.75 257 ILE A O 1
ATOM 2116 N N . LEU A 1 258 ? 33.484 25.261 -64.164 1.00 80.69 258 LEU A N 1
ATOM 2117 C CA . LEU A 1 258 ? 34.543 25.699 -65.089 1.00 80.69 258 LEU A CA 1
ATOM 2118 C C . LEU A 1 258 ? 34.584 27.217 -65.329 1.00 80.69 258 LEU A C 1
ATOM 2120 O O . LEU A 1 258 ? 35.599 27.741 -65.779 1.00 80.69 258 LEU A O 1
ATOM 2124 N N . ARG A 1 259 ? 33.481 27.921 -65.061 1.00 78.31 259 ARG A N 1
ATOM 2125 C CA . ARG A 1 259 ? 33.364 29.376 -65.227 1.00 78.31 259 ARG A CA 1
ATOM 2126 C C . ARG A 1 259 ? 33.767 30.159 -63.975 1.00 78.31 259 ARG A C 1
ATOM 2128 O O . ARG A 1 259 ? 33.693 31.384 -63.996 1.00 78.31 259 ARG A O 1
ATOM 2135 N N . ASN A 1 260 ? 34.127 29.473 -62.892 1.00 77.38 260 ASN A N 1
ATOM 2136 C CA . ASN A 1 260 ? 34.452 30.072 -61.605 1.00 77.38 260 ASN A CA 1
ATOM 2137 C C . ASN A 1 260 ? 35.975 30.214 -61.432 1.00 77.38 260 ASN A C 1
ATOM 2139 O O . ASN A 1 260 ? 36.720 29.259 -61.639 1.00 77.38 260 ASN A O 1
ATOM 2143 N N . GLU A 1 261 ? 36.438 31.389 -61.003 1.00 77.62 261 GLU A N 1
ATOM 2144 C CA . GLU A 1 261 ? 37.863 31.687 -60.779 1.00 77.62 261 GLU A CA 1
ATOM 2145 C C . GLU A 1 261 ? 38.489 30.800 -59.679 1.00 77.62 261 GLU A C 1
ATOM 2147 O O . GLU A 1 261 ? 39.691 30.538 -59.684 1.00 77.62 261 GLU A O 1
ATOM 2152 N N . VAL A 1 262 ? 37.670 30.252 -58.770 1.00 77.00 262 VAL A N 1
ATOM 2153 C CA . VAL A 1 262 ? 38.098 29.381 -57.656 1.00 77.00 262 VAL A CA 1
ATOM 2154 C C . VAL A 1 262 ? 38.807 28.102 -58.133 1.00 77.00 262 VAL A C 1
ATOM 2156 O O . VAL A 1 262 ? 39.621 27.535 -57.402 1.00 77.00 262 VAL A O 1
ATOM 2159 N N . VAL A 1 263 ? 38.549 27.646 -59.366 1.00 78.06 263 VAL A N 1
ATOM 2160 C CA . VAL A 1 263 ? 39.142 26.412 -59.910 1.00 78.06 263 VAL A CA 1
ATOM 2161 C C . VAL A 1 263 ? 40.327 26.622 -60.855 1.00 78.06 263 VAL A C 1
ATOM 2163 O O . VAL A 1 263 ? 40.872 25.639 -61.353 1.00 78.06 263 VAL A O 1
ATOM 2166 N N . GLU A 1 264 ? 40.784 27.861 -61.074 1.00 74.56 264 GLU A N 1
ATOM 2167 C CA . GLU A 1 264 ? 41.891 28.165 -62.004 1.00 74.56 264 GLU A CA 1
ATOM 2168 C C . GLU A 1 264 ? 43.201 27.437 -61.662 1.00 74.56 264 GLU A C 1
ATOM 2170 O O . GLU A 1 264 ? 43.969 27.073 -62.552 1.00 74.56 264 GLU A O 1
ATOM 2175 N N . ASN A 1 265 ? 43.439 27.179 -60.373 1.00 77.94 265 ASN A N 1
ATOM 2176 C CA . ASN A 1 265 ? 44.650 26.518 -59.876 1.00 77.94 265 ASN A CA 1
ATOM 2177 C C . ASN A 1 265 ? 44.523 24.987 -59.772 1.00 77.94 265 ASN A C 1
ATOM 2179 O O . ASN A 1 265 ? 45.424 24.331 -59.245 1.00 77.94 265 ASN A O 1
ATOM 2183 N N . LEU A 1 266 ? 43.414 24.409 -60.243 1.00 79.94 266 LEU A N 1
ATOM 2184 C CA . LEU A 1 266 ? 43.149 22.974 -60.191 1.00 79.94 266 LEU A CA 1
ATOM 2185 C C . LEU A 1 266 ? 43.269 22.332 -61.572 1.00 79.94 266 LEU A C 1
ATOM 2187 O O . LEU A 1 266 ? 42.943 22.913 -62.606 1.00 79.94 266 LEU A O 1
ATOM 2191 N N . SER A 1 267 ? 43.707 21.076 -61.602 1.00 82.88 267 SER A N 1
ATOM 2192 C CA . SER A 1 267 ? 43.693 20.296 -62.837 1.00 82.88 267 SER A CA 1
ATOM 2193 C C . SER A 1 267 ? 42.259 19.952 -63.248 1.00 82.88 267 SER A C 1
ATOM 2195 O O . SER A 1 267 ? 41.392 19.727 -62.409 1.00 82.88 267 SER A O 1
ATOM 2197 N N . ILE A 1 268 ? 42.016 19.777 -64.550 1.00 82.38 268 ILE A N 1
ATOM 2198 C CA . ILE A 1 268 ? 40.704 19.348 -65.076 1.00 82.38 268 ILE A CA 1
ATOM 2199 C C . ILE A 1 268 ? 40.198 18.066 -64.383 1.00 82.38 268 ILE A C 1
ATOM 2201 O O . ILE A 1 268 ? 38.994 17.897 -64.206 1.00 82.38 268 ILE A O 1
ATOM 2205 N N . LYS A 1 269 ? 41.101 17.166 -63.963 1.00 83.06 269 LYS A N 1
ATOM 2206 C CA . LYS A 1 269 ? 40.742 15.958 -63.203 1.00 83.06 269 LYS A CA 1
ATOM 2207 C C . LYS A 1 269 ? 40.191 16.292 -61.815 1.00 83.06 269 LYS A C 1
ATOM 2209 O O . LYS A 1 269 ? 39.148 15.760 -61.455 1.00 83.06 269 LYS A O 1
ATOM 2214 N N . GLN A 1 270 ? 40.835 17.206 -61.092 1.00 81.38 270 GLN A N 1
ATOM 2215 C CA . GLN A 1 270 ? 40.371 17.696 -59.789 1.00 81.38 270 GLN A CA 1
ATOM 2216 C C . GLN A 1 270 ? 39.058 18.483 -59.914 1.00 81.38 270 GLN A C 1
ATOM 2218 O O . GLN A 1 270 ? 38.170 18.333 -59.086 1.00 81.38 270 GLN A O 1
ATOM 2223 N N . ILE A 1 271 ? 38.862 19.247 -60.992 1.00 83.25 271 ILE A N 1
ATOM 2224 C CA . ILE A 1 271 ? 37.591 19.954 -61.234 1.00 83.25 271 ILE A CA 1
ATOM 2225 C C . ILE A 1 271 ? 36.446 18.954 -61.476 1.00 83.25 271 ILE A C 1
ATOM 2227 O O . ILE A 1 271 ? 35.364 19.095 -60.906 1.00 83.25 271 ILE A O 1
ATOM 2231 N N . LYS A 1 272 ? 36.682 17.896 -62.267 1.00 84.19 272 LYS A N 1
ATOM 2232 C CA . LYS A 1 272 ? 35.707 16.803 -62.453 1.00 84.19 272 LYS A CA 1
ATOM 2233 C C . LYS A 1 272 ? 35.417 16.062 -61.149 1.00 84.19 272 LYS A C 1
ATOM 2235 O O . LYS A 1 272 ? 34.271 15.698 -60.901 1.00 84.19 272 LYS A O 1
ATOM 2240 N N . GLN A 1 273 ? 36.443 15.838 -60.332 1.00 86.44 273 GLN A N 1
ATOM 2241 C CA . GLN A 1 273 ? 36.319 15.232 -59.009 1.00 86.44 273 GLN A CA 1
ATOM 2242 C C . GLN A 1 273 ? 35.427 16.085 -58.098 1.00 86.44 273 GLN A C 1
ATOM 2244 O O . GLN A 1 273 ? 34.476 15.563 -57.530 1.00 86.44 273 GLN A O 1
ATOM 2249 N N . ILE A 1 274 ? 35.648 17.400 -58.033 1.00 86.56 274 ILE A N 1
ATOM 2250 C CA . ILE A 1 274 ? 34.821 18.320 -57.239 1.00 86.56 274 ILE A CA 1
ATOM 2251 C C . ILE A 1 274 ? 33.366 18.330 -57.726 1.00 86.56 274 ILE A C 1
ATOM 2253 O O . ILE A 1 274 ? 32.455 18.239 -56.909 1.00 86.56 274 ILE A O 1
ATOM 2257 N N . ALA A 1 275 ? 33.120 18.363 -59.041 1.00 85.44 275 ALA A N 1
ATOM 2258 C CA . ALA A 1 275 ? 31.759 18.314 -59.583 1.00 85.44 275 ALA A CA 1
ATOM 2259 C C . ALA A 1 275 ? 31.011 17.028 -59.180 1.00 85.44 275 ALA A C 1
ATOM 2261 O O . ALA A 1 275 ? 29.850 17.076 -58.775 1.00 85.44 275 ALA A O 1
ATOM 2262 N N . LYS A 1 276 ? 31.694 15.876 -59.239 1.00 86.56 276 LYS A N 1
ATOM 2263 C CA . LYS A 1 276 ? 31.160 14.592 -58.761 1.00 86.56 276 LYS A CA 1
ATOM 2264 C C . LYS A 1 276 ? 30.926 14.591 -57.252 1.00 86.56 276 LYS A C 1
ATOM 2266 O O . LYS A 1 276 ? 29.907 14.072 -56.807 1.00 86.56 276 LYS A O 1
ATOM 2271 N N . LEU A 1 277 ? 31.836 15.189 -56.485 1.00 87.62 277 LEU A N 1
ATOM 2272 C CA . LEU A 1 277 ? 31.737 15.285 -55.032 1.00 87.62 277 LEU A CA 1
ATOM 2273 C C . LEU A 1 277 ? 30.531 16.126 -54.596 1.00 87.62 277 LEU A C 1
ATOM 2275 O O . LEU A 1 277 ? 29.831 15.716 -53.685 1.00 87.62 277 LEU A O 1
ATOM 2279 N N . ILE A 1 278 ? 30.233 17.233 -55.282 1.00 86.81 278 ILE A N 1
ATOM 2280 C CA . ILE A 1 278 ? 29.064 18.088 -54.993 1.00 86.81 278 ILE A CA 1
ATOM 2281 C C . ILE A 1 278 ? 27.745 17.347 -55.248 1.00 86.81 278 ILE A C 1
ATOM 2283 O O . ILE A 1 278 ? 26.796 17.444 -54.467 1.00 86.81 278 ILE A O 1
ATOM 2287 N N . VAL A 1 279 ? 27.672 16.558 -56.324 1.00 86.56 279 VAL A N 1
ATOM 2288 C CA . VAL A 1 279 ? 26.504 15.700 -56.575 1.00 86.56 279 VAL A CA 1
ATOM 2289 C C . VAL A 1 279 ? 26.398 14.603 -55.511 1.00 86.56 279 VAL A C 1
ATOM 2291 O O . VAL A 1 279 ? 25.304 14.335 -55.016 1.00 86.56 279 VAL A O 1
ATOM 2294 N N . LEU A 1 280 ? 27.524 14.003 -55.116 1.00 86.00 280 LEU A N 1
ATOM 2295 C CA . LEU A 1 280 ? 27.573 12.981 -54.072 1.00 86.00 280 LEU A CA 1
ATOM 2296 C C . LEU A 1 280 ? 27.104 13.528 -52.715 1.00 86.00 280 LEU A C 1
ATOM 2298 O O . LEU A 1 280 ? 26.226 12.928 -52.098 1.00 86.00 280 LEU A O 1
ATOM 2302 N N . THR A 1 281 ? 27.610 14.680 -52.269 1.00 86.38 281 THR A N 1
ATOM 2303 C CA . THR A 1 281 ? 27.181 15.306 -51.008 1.00 86.38 281 THR A CA 1
ATOM 2304 C C . THR A 1 281 ? 25.714 15.715 -51.045 1.00 86.38 281 THR A C 1
ATOM 2306 O O . THR A 1 281 ? 25.007 15.512 -50.060 1.00 86.38 281 THR A O 1
ATOM 2309 N N . SER A 1 282 ? 25.210 16.184 -52.189 1.00 84.69 282 SER A N 1
ATOM 2310 C CA . SER A 1 282 ? 23.781 16.475 -52.378 1.00 84.69 282 SER A CA 1
ATOM 2311 C C . SER A 1 282 ? 22.902 15.231 -52.189 1.00 84.69 282 SER A C 1
ATOM 2313 O O . SER A 1 282 ? 21.864 15.297 -51.530 1.00 84.69 282 SER A O 1
ATOM 2315 N N . ILE A 1 283 ? 23.321 14.078 -52.723 1.00 84.19 283 ILE A N 1
ATOM 2316 C CA . ILE A 1 283 ? 22.617 12.794 -52.558 1.00 84.19 283 ILE A CA 1
ATOM 2317 C C . ILE A 1 283 ? 22.668 12.327 -51.100 1.00 84.19 283 ILE A C 1
ATOM 2319 O O . ILE A 1 283 ? 21.654 11.880 -50.559 1.00 84.19 283 ILE A O 1
ATOM 2323 N N . LEU A 1 284 ? 23.828 12.440 -50.453 1.00 84.19 284 LEU A N 1
ATOM 2324 C CA . LEU A 1 284 ? 23.998 12.080 -49.045 1.00 84.19 284 LEU A CA 1
ATOM 2325 C C . LEU A 1 284 ? 23.111 12.949 -48.139 1.00 84.19 284 LEU A C 1
ATOM 2327 O O . LEU A 1 284 ? 22.406 12.420 -47.278 1.00 84.19 284 LEU A O 1
ATOM 2331 N N . HIS A 1 285 ? 23.047 14.258 -48.403 1.00 84.44 285 HIS A N 1
ATOM 2332 C CA . HIS A 1 285 ? 22.156 15.183 -47.705 1.00 84.44 285 HIS A CA 1
ATOM 2333 C C . HIS A 1 285 ? 20.675 14.873 -47.936 1.00 84.44 285 HIS A C 1
ATOM 2335 O O . HIS A 1 285 ? 19.910 14.832 -46.972 1.00 84.44 285 HIS A O 1
ATOM 2341 N N . ALA A 1 286 ? 20.260 14.609 -49.179 1.00 84.38 286 ALA A N 1
ATOM 2342 C CA . ALA A 1 286 ? 18.872 14.269 -49.497 1.00 84.38 286 ALA A CA 1
ATOM 2343 C C . ALA A 1 286 ? 18.403 12.988 -48.782 1.00 84.38 286 ALA A C 1
ATOM 2345 O O . ALA A 1 286 ? 17.247 12.897 -48.369 1.00 84.38 286 ALA A O 1
ATOM 2346 N N . ASN A 1 287 ? 19.310 12.027 -48.583 1.00 82.31 287 ASN A N 1
ATOM 2347 C CA . ASN A 1 287 ? 19.039 10.774 -47.878 1.00 82.31 287 ASN A CA 1
ATOM 2348 C C . ASN A 1 287 ? 19.276 10.847 -46.359 1.00 82.31 287 ASN A C 1
ATOM 2350 O O . ASN A 1 287 ? 19.110 9.839 -45.677 1.00 82.31 287 ASN A O 1
ATOM 2354 N N . SER A 1 288 ? 19.629 12.020 -45.815 1.00 79.00 288 SER A N 1
ATOM 2355 C CA . SER A 1 288 ? 19.944 12.214 -44.388 1.00 79.00 288 SER A CA 1
ATOM 2356 C C . SER A 1 288 ? 21.033 11.269 -43.859 1.00 79.00 288 SER A C 1
ATOM 2358 O O . SER A 1 288 ? 20.989 10.854 -42.702 1.00 79.00 288 SER A O 1
ATOM 2360 N N . LEU A 1 289 ? 22.000 10.919 -44.709 1.00 81.00 289 LEU A N 1
ATOM 2361 C CA . LEU A 1 289 ? 23.131 10.073 -44.342 1.00 81.00 289 LEU A CA 1
ATOM 2362 C C . LEU A 1 289 ? 24.247 10.943 -43.759 1.00 81.00 289 LEU A C 1
ATOM 2364 O O . LEU A 1 289 ? 24.627 11.954 -44.352 1.00 81.00 289 LEU A O 1
ATOM 2368 N N . GLU A 1 290 ? 24.777 10.554 -42.601 1.00 82.81 290 GLU A N 1
ATOM 2369 C CA . GLU A 1 290 ? 25.955 11.206 -42.028 1.00 82.81 290 GLU A CA 1
ATOM 2370 C C . GLU A 1 290 ? 27.209 10.770 -42.794 1.00 82.81 290 GLU A C 1
ATOM 2372 O O . GLU A 1 290 ? 27.416 9.585 -43.061 1.00 82.81 290 GLU A O 1
ATOM 2377 N N . TYR A 1 291 ? 28.055 11.733 -43.155 1.00 85.31 291 TYR A N 1
ATOM 2378 C CA . TYR A 1 291 ? 29.268 11.475 -43.923 1.00 85.31 291 TYR A CA 1
ATOM 2379 C C . TYR A 1 291 ? 30.449 12.316 -43.433 1.00 85.31 291 TYR A C 1
ATOM 2381 O O . TYR A 1 291 ? 30.282 13.350 -42.782 1.00 85.31 291 TYR A O 1
ATOM 2389 N N . GLU A 1 292 ? 31.658 11.852 -43.730 1.00 86.12 292 GLU A N 1
ATOM 2390 C CA . GLU A 1 292 ? 32.917 12.537 -43.442 1.00 86.12 292 GLU A CA 1
ATOM 2391 C C . GLU A 1 292 ? 33.754 12.640 -44.709 1.00 86.12 292 GLU A C 1
ATOM 2393 O O . GLU A 1 292 ? 33.940 11.650 -45.411 1.00 86.12 292 GLU A O 1
ATOM 2398 N N . LEU A 1 293 ? 34.261 13.839 -44.998 1.00 88.25 293 LEU A N 1
ATOM 2399 C CA . LEU A 1 293 ? 35.112 14.085 -46.158 1.00 88.25 293 LEU A CA 1
ATOM 2400 C C . LEU A 1 293 ? 36.566 14.218 -45.707 1.00 88.25 293 LEU A C 1
ATOM 2402 O O . LEU A 1 293 ? 36.880 15.082 -44.888 1.00 88.25 293 LEU A O 1
ATOM 2406 N N . THR A 1 294 ? 37.454 13.414 -46.287 1.00 87.88 294 THR A N 1
ATOM 2407 C CA . THR A 1 294 ? 38.902 13.511 -46.070 1.00 87.88 294 THR A CA 1
ATOM 2408 C C . THR A 1 294 ? 39.593 13.824 -47.392 1.00 87.88 294 THR A C 1
ATOM 2410 O O . THR A 1 294 ? 39.526 13.038 -48.334 1.00 87.88 294 THR A O 1
ATOM 2413 N N . PHE A 1 295 ? 40.261 14.976 -47.467 1.00 88.12 295 PHE A N 1
ATOM 2414 C CA . PHE A 1 295 ? 40.959 15.443 -48.667 1.00 88.12 295 PHE A CA 1
ATOM 2415 C C . PHE A 1 295 ? 42.469 15.255 -48.527 1.00 88.12 295 PHE A C 1
ATOM 2417 O O . PHE A 1 295 ? 43.043 15.643 -47.512 1.00 88.12 295 PHE A O 1
ATOM 2424 N N . GLU A 1 296 ? 43.124 14.745 -49.570 1.00 86.94 296 GLU A N 1
ATOM 2425 C CA . GLU A 1 296 ? 44.592 14.750 -49.647 1.00 86.94 296 GLU A CA 1
ATOM 2426 C C . GLU A 1 296 ? 45.152 16.128 -50.033 1.00 86.94 296 GLU A C 1
ATOM 2428 O O . GLU A 1 296 ? 46.210 16.530 -49.554 1.00 86.94 296 GLU A O 1
ATOM 2433 N N . SER A 1 297 ? 44.423 16.876 -50.869 1.00 85.44 297 SER A N 1
ATOM 2434 C CA . SER A 1 297 ? 44.847 18.184 -51.377 1.00 85.44 297 SER A CA 1
ATOM 2435 C C . SER A 1 297 ? 44.097 19.333 -50.702 1.00 85.44 297 SER A C 1
ATOM 2437 O O . SER A 1 297 ? 42.892 19.505 -50.904 1.00 85.44 297 SER A O 1
ATOM 2439 N N . GLU A 1 298 ? 44.827 20.198 -49.990 1.00 83.75 298 GLU A N 1
ATOM 2440 C CA . GLU A 1 298 ? 44.272 21.396 -49.335 1.00 83.75 298 GLU A CA 1
ATOM 2441 C C . GLU A 1 298 ? 43.623 22.368 -50.344 1.00 83.75 298 GLU A C 1
ATOM 2443 O O . GLU A 1 298 ? 42.610 23.005 -50.051 1.00 83.75 298 GLU A O 1
ATOM 2448 N N . ASN A 1 299 ? 44.160 22.449 -51.567 1.00 83.38 299 ASN A N 1
ATOM 2449 C CA . ASN A 1 299 ? 43.600 23.287 -52.632 1.00 83.38 299 ASN A CA 1
ATOM 2450 C C . ASN A 1 299 ? 42.243 22.759 -53.118 1.00 83.38 299 ASN A C 1
ATOM 2452 O O . ASN A 1 299 ? 41.325 23.544 -53.350 1.00 83.38 299 ASN A O 1
ATOM 2456 N N . SER A 1 300 ? 42.099 21.434 -53.230 1.00 82.56 300 SER A N 1
ATOM 2457 C CA . SER A 1 300 ? 40.833 20.800 -53.630 1.00 82.56 300 SER A CA 1
ATOM 2458 C C . SER A 1 300 ? 39.778 20.927 -52.529 1.00 82.56 300 SER A C 1
ATOM 2460 O O . SER A 1 300 ? 38.609 21.169 -52.822 1.00 82.56 300 SER A O 1
ATOM 2462 N N . GLN A 1 301 ? 40.200 20.847 -51.263 1.00 85.56 301 GLN A N 1
ATOM 2463 C CA . GLN A 1 301 ? 39.340 21.068 -50.101 1.00 85.56 301 GLN A CA 1
ATOM 2464 C C . GLN A 1 301 ? 38.782 22.499 -50.060 1.00 85.56 301 GLN A C 1
ATOM 2466 O O . GLN A 1 301 ? 37.575 22.687 -49.910 1.00 85.56 301 GLN A O 1
ATOM 2471 N N . LYS A 1 302 ? 39.642 23.516 -50.220 1.00 85.06 302 LYS A N 1
ATOM 2472 C CA . LYS A 1 302 ? 39.221 24.930 -50.240 1.00 85.06 302 LYS A CA 1
ATOM 2473 C C . LYS A 1 302 ? 38.251 25.212 -51.383 1.00 85.06 302 LYS A C 1
ATOM 2475 O O . LYS A 1 302 ? 37.189 25.780 -51.145 1.00 85.06 302 LYS A O 1
ATOM 2480 N N . ALA A 1 303 ? 38.584 24.750 -52.588 1.00 83.62 303 ALA A N 1
ATOM 2481 C CA . ALA A 1 303 ? 37.729 24.931 -53.753 1.00 83.62 303 ALA A CA 1
ATOM 2482 C C . ALA A 1 303 ? 36.361 24.257 -53.578 1.00 83.62 303 ALA A C 1
ATOM 2484 O O . ALA A 1 303 ? 35.344 24.862 -53.905 1.00 83.62 303 ALA A O 1
ATOM 2485 N N . PHE A 1 304 ? 36.314 23.043 -53.016 1.00 86.62 304 PHE A N 1
ATOM 2486 C CA . PHE A 1 304 ? 35.051 22.364 -52.730 1.00 86.62 304 PHE A CA 1
ATOM 2487 C C . PHE A 1 304 ? 34.170 23.171 -51.768 1.00 86.62 304 PHE A C 1
ATOM 2489 O O . PHE A 1 304 ? 33.030 23.454 -52.114 1.00 86.62 304 PHE A O 1
ATOM 2496 N N . TYR A 1 305 ? 34.679 23.603 -50.609 1.00 86.06 305 TYR A N 1
ATOM 2497 C CA . TYR A 1 305 ? 33.858 24.344 -49.641 1.00 86.06 305 TYR A CA 1
ATOM 2498 C C . TYR A 1 305 ? 33.397 25.719 -50.147 1.00 86.06 305 TYR A C 1
ATOM 2500 O O . TYR A 1 305 ? 32.301 26.163 -49.803 1.00 86.06 305 TYR A O 1
ATOM 2508 N N . GLU A 1 306 ? 34.206 26.408 -50.957 1.00 84.12 306 GLU A N 1
ATOM 2509 C CA . GLU A 1 306 ? 33.806 27.680 -51.571 1.00 84.12 306 GLU A CA 1
ATOM 2510 C C . GLU A 1 306 ? 32.712 27.490 -52.630 1.00 84.12 306 GLU A C 1
ATOM 2512 O O . GLU A 1 306 ? 31.767 28.279 -52.685 1.00 84.12 306 GLU A O 1
ATOM 2517 N N . LEU A 1 307 ? 32.797 26.421 -53.428 1.00 82.44 307 LEU A N 1
ATOM 2518 C CA . LEU A 1 307 ? 31.804 26.090 -54.451 1.00 82.44 307 LEU A CA 1
ATOM 2519 C C . LEU A 1 307 ? 30.510 25.525 -53.862 1.00 82.44 307 LEU A C 1
ATOM 2521 O O . LEU A 1 307 ? 29.429 25.908 -54.301 1.00 82.44 307 LEU A O 1
ATOM 2525 N N . ASP A 1 308 ? 30.607 24.661 -52.855 1.00 79.56 308 ASP A N 1
ATOM 2526 C CA . ASP A 1 308 ? 29.464 24.067 -52.156 1.00 79.56 308 ASP A CA 1
ATOM 2527 C C . ASP A 1 308 ? 28.626 25.146 -51.455 1.00 79.56 308 ASP A C 1
ATOM 2529 O O . ASP A 1 308 ? 27.400 25.158 -51.548 1.00 79.56 308 ASP A O 1
ATOM 2533 N N . LYS A 1 309 ? 29.286 26.153 -50.865 1.00 78.12 309 LYS A N 1
ATOM 2534 C CA . LYS A 1 309 ? 28.623 27.331 -50.289 1.00 78.12 309 LYS A CA 1
ATOM 2535 C C . LYS A 1 309 ? 28.012 28.264 -51.339 1.00 78.12 309 LYS A C 1
ATOM 2537 O O . LYS A 1 309 ? 27.046 28.956 -51.037 1.00 78.12 309 LYS A O 1
ATOM 2542 N N . ALA A 1 310 ? 28.596 28.343 -52.533 1.00 73.06 310 ALA A N 1
ATOM 2543 C CA . ALA A 1 310 ? 28.066 29.160 -53.624 1.00 73.06 310 ALA A CA 1
ATOM 2544 C C . ALA A 1 310 ? 26.879 28.496 -54.346 1.00 73.06 310 ALA A C 1
ATOM 2546 O O . ALA A 1 310 ? 26.129 29.192 -55.032 1.00 73.06 310 ALA A O 1
ATOM 2547 N N . MET A 1 311 ? 26.732 27.172 -54.216 1.00 68.19 311 MET A N 1
ATOM 2548 C CA . MET A 1 311 ? 25.686 26.376 -54.867 1.00 68.19 311 MET A CA 1
ATOM 2549 C C . MET A 1 311 ? 24.607 25.826 -53.915 1.00 68.19 311 MET A C 1
ATOM 2551 O O . MET A 1 311 ? 23.588 25.348 -54.415 1.00 68.19 311 MET A O 1
ATOM 2555 N N . SER A 1 312 ? 24.798 25.919 -52.593 1.00 57.78 312 SER A N 1
ATOM 2556 C CA . SER A 1 312 ? 23.752 25.736 -51.563 1.00 57.78 312 SER A CA 1
ATOM 2557 C C . SER A 1 312 ? 22.857 26.965 -51.422 1.00 57.78 312 SER A C 1
ATOM 2559 O O . SER A 1 312 ? 21.637 26.778 -51.211 1.00 57.78 312 SER A O 1
#

pLDDT: mean 78.61, std 20.45, range [29.41, 98.31]

Sequence (312 aa):
MNDCTTSKLTRVTGKKISVKLKYGYTIDDFIRDFDCTKEEFIKFLQKNFEKTSYNRILAEAEKNYKKKNCNKKSSSLISENSVYTENKLITTVFDDVLVKQQSETQDNVSEEQPSETQLTSSSLIEEERLQNLKDEEKILRDGIISKENEHKNLIAKRKQLFKKLETQRSMMLQLRKTIEQRKKEVEEISAELISLSDEIVSVNSFLSTRRTDLLNIQNQIKELEKISVFIYENGEIDTDNFLIDIPETWNDVFENILRNEVVENLSIKQIKQIAKLIVLTSILHANSLEYELTFESENSQKAFYELDKAMS

Foldseek 3Di:
DDPPPDFQLVPDDPVNLVVVLVVLAALVNVCVVRVHDSVVVLVSLVVPDDPVSSVVSNVSNVVSVCVVVVVVVVDPDDPPPPVVVVVVVVVVVVVVVVPPPDDDDDDDDDDDDDDDDDDPPVVVVVVVVVVVVVVVVVVVVVVVVVVVVVVVVVVVVVVVVVVVVVVVVVVVVVVVVVVVVVVVVVVVVVVVVVVVVVVVVVVVVVVVVVVVVVVVVVVVVLVVQAWEWEQELQLDIDTPPDDDDQDPCLVVQLVVLVPDPLCPPDDSSLSSSLSSVLSVVVVCVVVVGHYDYDYPDPSSVVSSVVSNVVVD

Radius of gyration: 57.06 Å; chains: 1; bounding box: 108×60×162 Å

Secondary structure (DSSP, 8-state):
-------GGGG--HHHHHHHHHTT--HHHHHHHHT--HHHHHHHHHHHS-HHHHHHHHHHHHHHHHHHHHHHHT--S----SSHHHHHHHHHHHHTTSSSS-----------------TTTHHHHHHHHHHHHHHHHHHHHHHHHHHHHHHHHHHHHHHHHHHHHHHHHHHHHHHHHHHHHHHHHHHHHHHHHHHHHHHHHHHHHHHHHHHHHHHHHHHHHHHHH-EEEEE-TTS-EEETT------TTHHHHHHHHTT-GGGTTS-HHHHHHHHHHHHHHHHHHHTT--EEEEES-HHHHHHHHHHHHHH-